Protein AF-A0A816SUX8-F1 (afdb_monomer)

Nearest PDB structures (foldseek):
  4zel-assembly1_A  TM=8.807E-01  e=2.401E-18  Homo sapiens
  4zel-assembly1_B  TM=8.578E-01  e=8.699E-18  Homo sapiens
  3mlk-assembly1_A  TM=7.689E-01  e=4.628E-09  Rattus norvegicus
  3mll-assembly1_A  TM=7.680E-01  e=6.123E-09  Rattus norvegicus
  8dsl-assembly2_B  TM=7.659E-01  e=1.199E-08  Rattus norvegicus

Sequence (310 aa):
MIKIHYDNPRLTSNLRDSSGIRFYLGNELRQYDLSYLVFGTLSSPESLAIPPNAEQFIVDSYCPPEATRNLPASGINIVSALPHTHLQGISVWTKLIRNNTAVQYLFNAEAFDFNHQFANRLPTPIKIYPGDAFATRCIYSTKNKNNITLGGKRTIDEMCSHTFSYYPIAESLTACLTAIDQTAWQTIMKTSLPIDNVKLEQWLHNLTWTSNSVAQWQEFYNEAQRFIMYDRGSYMEFNVLPTIPKYEDLQIEPCNRKEIQHSNDQLCHESNDSIDIDYDRNDSYRYDQDDTLWDRYKYIYIRGLMKVKG

Radius of gyration: 21.66 Å; Cα contacts (8 Å, |Δi|>4): 563; chains: 1; bounding box: 62×51×57 Å

Organism: NCBI:txid392030

InterPro domains:
  IPR000945 Dopamine beta-hydroxylase-like [PTHR10157] (1-250)
  IPR008977 PHM/PNGase F domain superfamily [SSF49742] (40-184)
  IPR014784 Copper type II, ascorbate-dependent monooxygenase-like, C-terminal [G3DSA:2.60.120.230] (41-194)
  IPR024548 Copper type II ascorbate-dependent monooxygenase, C-terminal [PF03712] (38-186)

pLDDT: mean 81.9, std 24.63, range [22.89, 98.56]

Structure (mmCIF, N/CA/C/O backbone):
data_AF-A0A816SUX8-F1
#
_entry.id   AF-A0A816SUX8-F1
#
loop_
_atom_site.group_PDB
_atom_site.id
_atom_site.type_symbol
_atom_site.label_atom_id
_atom_site.label_alt_id
_atom_site.label_comp_id
_atom_site.label_asym_id
_atom_site.label_entity_id
_atom_site.label_seq_id
_atom_site.pdbx_PDB_ins_code
_atom_site.Cartn_x
_atom_site.Cartn_y
_atom_site.Cartn_z
_atom_site.occupancy
_atom_site.B_iso_or_equiv
_atom_site.auth_seq_id
_atom_site.auth_comp_id
_atom_site.auth_asym_id
_atom_site.auth_atom_id
_atom_site.pdbx_PDB_model_num
ATOM 1 N N . MET A 1 1 ? -24.720 -3.672 -1.668 1.00 74.69 1 MET A N 1
ATOM 2 C CA . MET A 1 1 ? -24.147 -3.833 -3.026 1.00 74.69 1 MET A CA 1
ATOM 3 C C . MET A 1 1 ? -23.152 -4.980 -2.966 1.00 74.69 1 MET A C 1
ATOM 5 O O . MET A 1 1 ? -22.394 -5.012 -2.010 1.00 74.69 1 MET A O 1
ATOM 9 N N . ILE A 1 2 ? -23.173 -5.917 -3.915 1.00 82.00 2 ILE A N 1
ATOM 10 C CA . ILE A 1 2 ? -22.175 -6.998 -4.014 1.00 82.00 2 ILE A CA 1
ATOM 11 C C . ILE A 1 2 ? -21.331 -6.722 -5.259 1.00 82.00 2 ILE A C 1
ATOM 13 O O . ILE A 1 2 ? -21.887 -6.389 -6.306 1.00 82.00 2 ILE A O 1
ATOM 17 N N . LYS A 1 3 ? -20.007 -6.842 -5.138 1.00 80.69 3 LYS A N 1
ATOM 18 C CA . LYS A 1 3 ? -19.068 -6.781 -6.260 1.00 80.69 3 LYS A CA 1
ATOM 19 C C . LYS A 1 3 ? -18.454 -8.167 -6.430 1.00 80.69 3 LYS A C 1
ATOM 21 O O . LYS A 1 3 ? -17.838 -8.668 -5.498 1.00 80.69 3 LYS A O 1
ATOM 26 N N . ILE A 1 4 ? -18.640 -8.766 -7.602 1.00 85.06 4 ILE A N 1
ATOM 27 C CA . ILE A 1 4 ? -18.037 -10.050 -7.977 1.00 85.06 4 ILE A CA 1
ATOM 28 C C . ILE A 1 4 ? -17.022 -9.766 -9.083 1.00 85.06 4 ILE A C 1
ATOM 30 O O . ILE A 1 4 ? -17.329 -9.026 -10.020 1.00 85.06 4 ILE A O 1
ATOM 34 N N . HIS A 1 5 ? -15.813 -10.303 -8.942 1.00 82.75 5 HIS A N 1
ATOM 35 C CA . HIS A 1 5 ? -14.761 -10.207 -9.948 1.00 82.75 5 HIS A CA 1
ATOM 36 C C . HIS A 1 5 ? -14.719 -11.512 -10.742 1.00 82.75 5 HIS A C 1
ATOM 38 O O . HIS A 1 5 ? -14.564 -12.577 -10.149 1.00 82.75 5 HIS A O 1
ATOM 44 N N . TYR A 1 6 ? -14.886 -11.427 -12.061 1.00 86.38 6 TYR A N 1
ATOM 45 C CA . TYR A 1 6 ? -14.781 -12.577 -12.955 1.00 86.38 6 TYR A CA 1
ATOM 46 C C . TYR A 1 6 ? -13.522 -12.439 -13.797 1.00 86.38 6 TYR A C 1
ATOM 48 O O . TYR A 1 6 ? -13.383 -11.457 -14.525 1.00 86.38 6 TYR A O 1
ATOM 56 N N . ASP A 1 7 ? -12.665 -13.450 -13.741 1.00 82.50 7 ASP A N 1
ATOM 57 C CA . ASP A 1 7 ? -11.605 -13.651 -14.719 1.00 82.50 7 ASP A CA 1
ATOM 58 C C . ASP A 1 7 ? -12.090 -14.698 -15.736 1.00 82.50 7 ASP A C 1
ATOM 60 O O . ASP A 1 7 ? -12.389 -15.838 -15.375 1.00 82.50 7 ASP A O 1
ATOM 64 N N . ASN A 1 8 ? -12.263 -14.297 -16.999 1.00 86.69 8 ASN A N 1
ATOM 65 C CA . ASN A 1 8 ? -12.750 -15.164 -18.081 1.00 86.69 8 ASN A CA 1
ATOM 66 C C . ASN A 1 8 ? -11.732 -15.204 -19.232 1.00 86.69 8 ASN A C 1
ATOM 68 O O . ASN A 1 8 ? -12.025 -14.711 -20.326 1.00 86.69 8 ASN A O 1
ATOM 72 N N . PRO A 1 9 ? -10.546 -15.802 -19.021 1.00 82.12 9 PRO A N 1
ATOM 73 C CA . PRO A 1 9 ? -9.460 -15.766 -20.001 1.00 82.12 9 PRO A CA 1
ATOM 74 C C . PRO A 1 9 ? -9.805 -16.524 -21.290 1.00 82.12 9 PRO A C 1
ATOM 76 O O . PRO A 1 9 ? -9.299 -16.205 -22.359 1.00 82.12 9 PRO A O 1
ATOM 79 N N . ARG A 1 10 ? -10.707 -17.512 -21.213 1.00 87.94 10 ARG A N 1
ATOM 80 C CA . ARG A 1 10 ? -11.160 -18.314 -22.366 1.00 87.94 10 ARG A CA 1
ATOM 81 C C . ARG A 1 10 ? -12.292 -17.657 -23.159 1.00 87.94 10 ARG A C 1
ATOM 83 O O . ARG A 1 10 ? -12.773 -18.253 -24.117 1.00 87.94 10 ARG A O 1
ATOM 90 N N . LEU A 1 11 ? -12.751 -16.474 -22.738 1.00 86.25 11 LEU A N 1
ATOM 91 C CA . LEU A 1 11 ? -13.853 -15.732 -23.360 1.00 86.25 11 LEU A CA 1
ATOM 92 C C . LEU A 1 11 ? -15.107 -16.591 -23.586 1.00 86.25 11 LEU A C 1
ATOM 94 O O . LEU A 1 11 ? -15.842 -16.427 -24.562 1.00 86.25 11 LEU A O 1
ATOM 98 N N . THR A 1 12 ? -15.366 -17.520 -22.662 1.00 91.88 12 THR A N 1
ATOM 99 C CA . THR A 1 12 ? -16.455 -18.485 -22.806 1.00 91.88 12 THR A CA 1
ATOM 100 C C . THR A 1 12 ? -17.789 -17.748 -22.774 1.00 91.88 12 THR A C 1
ATOM 102 O O . THR A 1 12 ? -18.076 -16.989 -21.843 1.00 91.88 12 THR A O 1
ATOM 105 N N . SER A 1 13 ? -18.606 -17.967 -23.803 1.00 90.81 13 SER A N 1
ATOM 106 C CA . SER A 1 13 ? -19.938 -17.374 -23.913 1.00 90.81 13 SER A CA 1
ATOM 107 C C . SER A 1 13 ? -20.996 -18.223 -23.201 1.00 90.81 13 SER A C 1
ATOM 109 O O . SER A 1 13 ? -20.786 -19.401 -22.922 1.00 90.81 13 SER A O 1
ATOM 111 N N . ASN A 1 14 ? -22.152 -17.618 -22.908 1.00 90.69 14 ASN A N 1
ATOM 112 C CA . ASN A 1 14 ? -23.318 -18.283 -22.308 1.00 90.69 14 ASN A CA 1
ATOM 113 C C . ASN A 1 14 ? -23.083 -18.923 -20.923 1.00 90.69 14 ASN A C 1
ATOM 115 O O . ASN A 1 14 ? -23.864 -19.774 -20.498 1.00 90.69 14 ASN A O 1
ATOM 119 N N . LEU A 1 15 ? -22.052 -18.491 -20.189 1.00 88.81 15 LEU A N 1
ATOM 120 C CA . LEU A 1 15 ? -21.880 -18.860 -18.786 1.00 88.81 15 LEU A CA 1
ATOM 121 C C . LEU A 1 15 ? -22.952 -18.183 -17.926 1.00 88.81 15 LEU A C 1
ATOM 123 O O . LEU A 1 15 ? -23.153 -16.969 -17.996 1.00 88.81 15 LEU A O 1
ATOM 127 N N . ARG A 1 16 ? -23.627 -18.976 -17.093 1.00 91.12 16 ARG A N 1
ATOM 128 C CA . ARG A 1 16 ? -24.565 -18.488 -16.084 1.00 91.12 16 ARG A CA 1
ATOM 129 C C . ARG A 1 16 ? -23.980 -18.756 -14.707 1.00 91.12 16 ARG A C 1
ATOM 131 O O . ARG A 1 16 ? -23.812 -19.909 -14.330 1.00 91.12 16 ARG A O 1
ATOM 138 N N . ASP A 1 17 ? -23.713 -17.687 -13.972 1.00 90.62 17 ASP A N 1
ATOM 139 C CA . ASP A 1 17 ? -23.271 -17.750 -12.584 1.00 90.62 17 ASP A CA 1
ATOM 140 C C . ASP A 1 17 ? -24.434 -17.428 -11.627 1.00 90.62 17 ASP A C 1
ATOM 142 O O . ASP A 1 17 ? -25.387 -16.723 -11.974 1.00 90.62 17 ASP A O 1
ATOM 146 N N . SER A 1 18 ? -24.403 -18.001 -10.427 1.00 92.62 18 SER A N 1
ATOM 147 C CA . SER A 1 18 ? -25.333 -17.689 -9.332 1.00 92.62 18 SER A CA 1
ATOM 148 C C . SER A 1 18 ? -24.591 -17.615 -7.996 1.00 92.62 18 SER A C 1
ATOM 150 O O . SER A 1 18 ? -25.100 -18.046 -6.961 1.00 92.62 18 SER A O 1
ATOM 152 N N . SER A 1 19 ? -23.372 -17.077 -8.035 1.00 93.00 19 SER A N 1
ATOM 153 C CA . SER A 1 19 ? -22.525 -16.843 -6.875 1.00 93.00 19 SER A CA 1
ATOM 154 C C . SER A 1 19 ? -23.021 -15.652 -6.058 1.00 93.00 19 SER A C 1
ATOM 156 O O . SER A 1 19 ? -23.694 -14.739 -6.546 1.00 93.00 19 SER A O 1
ATOM 158 N N . GLY A 1 20 ? -22.688 -15.650 -4.772 1.00 91.56 20 GLY A N 1
ATOM 159 C CA . GLY A 1 20 ? -23.107 -14.597 -3.863 1.00 91.56 20 GLY A CA 1
ATOM 160 C C . GLY A 1 20 ? -22.544 -14.774 -2.464 1.00 91.56 20 GLY A C 1
ATOM 161 O O . GLY A 1 20 ? -21.682 -15.612 -2.215 1.00 91.56 20 GLY A O 1
ATOM 162 N N . ILE A 1 21 ? -23.057 -13.963 -1.545 1.00 90.94 21 ILE A N 1
ATOM 163 C CA . ILE A 1 21 ? -22.640 -13.934 -0.144 1.00 90.94 21 ILE A CA 1
ATOM 164 C C . ILE A 1 21 ? -23.867 -14.224 0.718 1.00 90.94 21 ILE A C 1
ATOM 166 O O . ILE A 1 21 ? -24.946 -13.679 0.476 1.00 90.94 21 ILE A O 1
ATOM 170 N N . ARG A 1 22 ? -23.706 -15.070 1.738 1.00 92.56 22 ARG A N 1
ATOM 171 C CA . ARG A 1 22 ? -24.722 -15.297 2.770 1.00 92.56 22 ARG A CA 1
ATOM 172 C C . ARG A 1 22 ? -24.385 -14.469 4.004 1.00 92.56 22 ARG A C 1
ATOM 174 O O . ARG A 1 22 ? -23.314 -14.630 4.577 1.00 92.56 22 ARG A O 1
ATOM 181 N N . PHE A 1 23 ? -25.322 -13.631 4.430 1.00 90.50 23 PHE A N 1
ATOM 182 C CA . PHE A 1 23 ? -25.218 -12.878 5.677 1.00 90.50 23 PHE A CA 1
ATOM 183 C C . PHE A 1 23 ? -25.956 -13.612 6.796 1.00 90.50 23 PHE A C 1
ATOM 185 O O . PHE A 1 23 ? -27.080 -14.071 6.599 1.00 90.50 23 PHE A O 1
ATOM 192 N N . TYR A 1 24 ? -25.333 -13.689 7.970 1.00 92.12 24 TYR A N 1
ATOM 193 C CA . TYR A 1 24 ? -25.972 -14.126 9.208 1.00 92.12 24 TYR A CA 1
ATOM 194 C C . TYR A 1 24 ? -26.141 -12.894 10.097 1.00 92.12 24 TYR A C 1
ATOM 196 O O . TYR A 1 24 ? -25.150 -12.277 10.486 1.00 92.12 24 TYR A O 1
ATOM 204 N N . LEU A 1 25 ? -27.388 -12.504 10.361 1.00 92.50 25 LEU A N 1
ATOM 205 C CA . LEU A 1 25 ? -27.725 -11.282 11.092 1.00 92.50 25 LEU A CA 1
ATOM 206 C C . LEU A 1 25 ? -28.210 -11.629 12.502 1.00 92.50 25 LEU A C 1
ATOM 208 O O . LEU A 1 25 ? -28.939 -12.602 12.685 1.00 92.50 25 LEU A O 1
ATOM 212 N N . GLY A 1 26 ? -27.783 -10.840 13.488 1.00 91.00 26 GLY A N 1
ATOM 213 C CA . GLY A 1 26 ? -28.316 -10.899 14.848 1.00 91.00 26 GLY A CA 1
ATOM 214 C C . GLY A 1 26 ? -29.536 -9.993 15.007 1.00 91.00 26 GLY A C 1
ATOM 215 O O . GLY A 1 26 ? -29.707 -9.046 14.242 1.00 91.00 26 GLY A O 1
ATOM 216 N N . ASN A 1 27 ? -30.352 -10.267 16.025 1.00 94.81 27 ASN A N 1
ATOM 217 C CA . ASN A 1 27 ? -31.522 -9.444 16.362 1.00 94.81 27 ASN A CA 1
ATOM 218 C C . ASN A 1 27 ? -31.183 -8.270 17.298 1.00 94.81 27 ASN A C 1
ATOM 220 O O . ASN A 1 27 ? -32.025 -7.409 17.526 1.00 94.81 27 ASN A O 1
ATOM 224 N N . GLU A 1 28 ? -29.963 -8.238 17.837 1.00 95.31 28 GLU A N 1
ATOM 225 C CA . GLU A 1 28 ? -29.486 -7.217 18.770 1.00 95.31 28 GLU A CA 1
ATOM 226 C C . GLU A 1 28 ? -28.192 -6.587 18.250 1.00 95.31 28 GLU A C 1
ATOM 228 O O . GLU A 1 28 ? -27.363 -7.254 17.618 1.00 95.31 28 GLU A O 1
ATOM 233 N N . LEU A 1 29 ? -28.020 -5.292 18.524 1.00 93.94 29 LEU A N 1
ATOM 234 C CA . LEU A 1 29 ? -26.804 -4.567 18.175 1.00 93.94 29 LEU A CA 1
ATOM 235 C C . LEU A 1 29 ? -25.645 -5.021 19.065 1.00 93.94 29 LEU A C 1
ATOM 237 O O . LEU A 1 29 ? -25.789 -5.179 20.277 1.00 93.94 29 LEU A O 1
ATOM 241 N N . ARG A 1 30 ? -24.471 -5.205 18.456 1.00 92.88 30 ARG A N 1
ATOM 242 C CA . ARG A 1 30 ? -23.229 -5.407 19.209 1.00 92.88 30 ARG A CA 1
ATOM 243 C C . ARG A 1 30 ? -22.762 -4.076 19.787 1.00 92.88 30 ARG A C 1
ATOM 245 O O . ARG A 1 30 ? -23.115 -3.015 19.291 1.00 92.88 30 ARG A O 1
ATOM 252 N N . GLN A 1 31 ? -21.916 -4.150 20.811 1.00 94.62 31 GLN A N 1
ATOM 253 C CA . GLN A 1 31 ? -21.374 -2.968 21.483 1.00 94.62 31 GLN A CA 1
ATOM 254 C C . GLN A 1 31 ? -20.619 -2.018 20.537 1.00 94.62 31 GLN A C 1
ATOM 256 O O . GLN A 1 31 ? -20.653 -0.809 20.748 1.00 94.62 31 GLN A O 1
ATOM 261 N N . TYR A 1 32 ? -19.925 -2.557 19.529 1.00 94.00 32 TYR A N 1
ATOM 262 C CA . TYR A 1 32 ? -19.137 -1.770 18.586 1.00 94.00 32 TYR A CA 1
ATOM 263 C C . TYR A 1 32 ? -19.398 -2.181 17.143 1.00 94.00 32 TYR A C 1
ATOM 265 O O . TYR A 1 32 ? -19.459 -3.376 16.830 1.00 94.00 32 TYR A O 1
ATOM 273 N N . ASP A 1 33 ? -19.446 -1.175 16.275 1.00 91.50 33 ASP A N 1
ATOM 274 C CA . ASP A 1 33 ? -19.386 -1.346 14.831 1.00 91.50 33 ASP A CA 1
ATOM 275 C C . ASP A 1 33 ? -17.942 -1.576 14.373 1.00 91.50 33 ASP A C 1
ATOM 277 O O . ASP A 1 33 ? -16.990 -1.018 14.932 1.00 91.50 33 ASP A O 1
ATOM 281 N N . LEU A 1 34 ? -17.799 -2.406 13.339 1.00 91.75 34 LEU A N 1
ATOM 282 C CA . LEU A 1 34 ? -16.538 -2.634 12.642 1.00 91.75 34 LEU A CA 1
ATOM 283 C C . LEU A 1 34 ? -16.455 -1.740 11.407 1.00 91.75 34 LEU A C 1
ATOM 285 O O . LEU A 1 34 ? -17.437 -1.572 10.685 1.00 91.75 34 LEU A O 1
ATOM 289 N N . SER A 1 35 ? -15.255 -1.256 11.122 1.00 91.44 35 SER A N 1
ATOM 290 C CA . SER A 1 35 ? -14.912 -0.611 9.857 1.00 91.44 35 SER A CA 1
ATOM 291 C C . SER A 1 35 ? -13.628 -1.210 9.288 1.00 91.44 35 SER A C 1
ATOM 293 O O . SER A 1 35 ? -13.018 -2.091 9.902 1.00 91.44 35 SER A O 1
ATOM 295 N N . TYR A 1 36 ? -13.241 -0.749 8.102 1.00 92.38 36 TYR A N 1
ATOM 296 C CA . TYR A 1 36 ? -12.016 -1.152 7.428 1.00 92.38 36 TYR A CA 1
ATOM 297 C C . TYR A 1 36 ? -11.078 0.035 7.240 1.00 92.38 36 TYR A C 1
ATOM 299 O O . TYR A 1 36 ? -11.518 1.157 6.994 1.00 92.38 36 TYR A O 1
ATOM 307 N N . LEU A 1 37 ? -9.784 -0.244 7.348 1.00 93.81 37 LEU A N 1
ATOM 308 C CA . LEU A 1 37 ? -8.692 0.681 7.096 1.00 93.81 37 LEU A CA 1
ATOM 309 C C . LEU A 1 37 ? -7.744 0.062 6.078 1.00 93.81 37 LEU A C 1
ATOM 311 O O . LEU A 1 37 ? -7.247 -1.040 6.299 1.00 93.81 37 LEU A O 1
ATOM 315 N N . VAL A 1 38 ? -7.492 0.755 4.974 1.00 96.56 38 VAL A N 1
ATOM 316 C CA . VAL A 1 38 ? -6.568 0.289 3.933 1.00 96.56 38 VAL A CA 1
ATOM 317 C C . VAL A 1 38 ? -5.278 1.101 3.962 1.00 96.56 38 VAL A C 1
ATOM 319 O O . VAL A 1 38 ? -5.315 2.326 3.849 1.00 96.56 38 VAL A O 1
ATOM 322 N N . PHE A 1 39 ? -4.144 0.407 4.056 1.00 97.94 39 PHE A N 1
ATOM 323 C CA . PHE A 1 39 ? -2.813 0.968 3.824 1.00 97.94 39 PHE A CA 1
ATOM 324 C C . PHE A 1 39 ? -2.204 0.412 2.538 1.00 97.94 39 PHE A C 1
ATOM 326 O O . PHE A 1 39 ? -2.517 -0.711 2.146 1.00 97.94 39 PHE A O 1
ATOM 333 N N . GLY A 1 40 ? -1.304 1.164 1.907 1.00 97.31 40 GLY A N 1
ATOM 334 C CA . GLY A 1 40 ? -0.560 0.707 0.735 1.00 97.31 40 GLY A CA 1
ATOM 335 C C . GLY A 1 40 ? -0.484 1.776 -0.342 1.00 97.31 40 GLY A C 1
ATOM 336 O O . GLY A 1 40 ? -0.438 2.968 -0.048 1.00 97.31 40 GLY A O 1
ATOM 337 N N . THR A 1 41 ? -0.477 1.363 -1.601 1.00 97.06 41 THR A N 1
ATOM 338 C CA . THR A 1 41 ? -0.415 2.293 -2.726 1.00 97.06 41 THR A CA 1
ATOM 339 C C . THR A 1 41 ? -1.768 2.452 -3.403 1.00 97.06 41 THR A C 1
ATOM 341 O O . THR A 1 41 ? -2.659 1.610 -3.283 1.00 97.06 41 THR A O 1
ATOM 344 N N . LEU A 1 42 ? -1.916 3.523 -4.177 1.00 94.75 42 LEU A N 1
ATOM 345 C CA . LEU A 1 42 ? -2.943 3.560 -5.213 1.00 94.75 42 LEU A CA 1
ATOM 346 C C . LEU A 1 42 ? -2.674 2.453 -6.262 1.00 94.75 42 LEU A C 1
ATOM 348 O O . LEU A 1 42 ? -1.551 1.963 -6.414 1.00 94.75 42 LEU A O 1
ATOM 352 N N . SER A 1 43 ? -3.724 2.022 -6.965 1.00 92.69 43 SER A N 1
ATOM 353 C CA . SER A 1 43 ? -3.668 0.957 -7.984 1.00 92.69 43 SER A CA 1
ATOM 354 C C . SER A 1 43 ? -3.641 1.559 -9.394 1.00 92.69 43 SER A C 1
ATOM 356 O O . SER A 1 43 ? -4.603 1.425 -10.155 1.00 92.69 43 SER A O 1
ATOM 358 N N . SER A 1 44 ? -2.569 2.287 -9.703 1.00 93.81 44 SER A N 1
ATOM 359 C CA . SER A 1 44 ? -2.357 2.999 -10.972 1.00 93.81 44 SER A CA 1
ATOM 360 C C . SER A 1 44 ? -0.881 2.955 -11.400 1.00 93.81 44 SER A C 1
ATOM 362 O O . SER A 1 44 ? -0.013 2.736 -10.544 1.00 93.81 44 SER A O 1
ATOM 364 N N . PRO A 1 45 ? -0.566 3.203 -12.690 1.00 93.69 45 PRO A N 1
ATOM 365 C CA . PRO A 1 45 ? 0.816 3.276 -13.172 1.00 93.69 45 PRO A CA 1
ATOM 366 C C . PRO A 1 45 ? 1.692 4.274 -12.403 1.00 93.69 45 PRO A C 1
ATOM 368 O O . PRO A 1 45 ? 2.864 4.001 -12.167 1.00 93.69 45 PRO A O 1
ATOM 371 N N . GLU A 1 46 ? 1.128 5.397 -11.942 1.00 91.56 46 GLU A N 1
ATOM 372 C CA . GLU A 1 46 ? 1.861 6.401 -11.147 1.00 91.56 46 GLU A CA 1
ATOM 373 C C . GLU A 1 46 ? 2.301 5.905 -9.758 1.00 91.56 46 GLU A C 1
ATOM 375 O O . GLU A 1 46 ? 3.125 6.532 -9.093 1.00 91.56 46 GLU A O 1
ATOM 380 N N . SER A 1 47 ? 1.746 4.779 -9.314 1.00 91.06 47 SER A N 1
ATOM 381 C CA . SER A 1 47 ? 1.950 4.226 -7.976 1.00 91.06 47 SER A CA 1
ATOM 382 C C . SER A 1 47 ? 2.817 2.976 -7.999 1.00 91.06 47 SER A C 1
ATOM 384 O O . SER A 1 47 ? 3.636 2.765 -7.105 1.00 91.06 47 SER A O 1
ATOM 386 N N . LEU A 1 48 ? 2.653 2.147 -9.031 1.00 96.12 48 LEU A N 1
ATOM 387 C CA . LEU A 1 48 ? 3.344 0.873 -9.182 1.00 96.12 48 LEU A CA 1
ATOM 388 C C . LEU A 1 48 ? 3.835 0.716 -10.624 1.00 96.12 48 LEU A C 1
ATOM 390 O O . LEU A 1 48 ? 3.050 0.702 -11.567 1.00 96.12 48 LEU A O 1
ATOM 394 N N . ALA A 1 49 ? 5.144 0.556 -10.767 1.00 97.50 49 ALA A N 1
ATOM 395 C CA . ALA A 1 49 ? 5.851 0.303 -12.009 1.00 97.50 49 ALA A CA 1
ATOM 396 C C . ALA A 1 49 ? 7.009 -0.645 -11.680 1.00 97.50 49 ALA A C 1
ATOM 398 O O . ALA A 1 49 ? 8.118 -0.222 -11.352 1.00 97.50 49 ALA A O 1
ATOM 399 N N . ILE A 1 50 ? 6.711 -1.940 -11.681 1.00 98.25 50 ILE A N 1
ATOM 400 C CA . ILE A 1 50 ? 7.616 -3.003 -11.251 1.00 98.25 50 ILE A CA 1
ATOM 401 C C . ILE A 1 50 ? 8.390 -3.488 -12.483 1.00 98.25 50 ILE A C 1
ATOM 403 O O . ILE A 1 50 ? 7.771 -3.979 -13.436 1.00 98.25 50 ILE A O 1
ATOM 407 N N . PRO A 1 51 ? 9.725 -3.360 -12.506 1.00 98.00 51 PRO A N 1
ATOM 408 C CA . PRO A 1 51 ? 10.509 -3.717 -13.676 1.00 98.00 51 PRO A CA 1
ATOM 409 C C . PRO A 1 51 ? 10.516 -5.237 -13.903 1.00 98.00 51 PRO A C 1
ATOM 411 O O . PRO A 1 51 ? 10.329 -6.003 -12.955 1.00 98.00 51 PRO A O 1
ATOM 414 N N . PRO A 1 52 ? 10.736 -5.705 -15.142 1.00 97.88 52 PRO A N 1
ATOM 415 C CA . PRO A 1 52 ? 10.915 -7.126 -15.420 1.00 97.88 52 PRO A CA 1
ATOM 416 C C . PRO A 1 52 ? 12.224 -7.661 -14.828 1.00 97.88 52 PRO A C 1
ATOM 418 O O . PRO A 1 52 ? 13.163 -6.906 -14.574 1.00 97.88 52 PRO A O 1
ATOM 421 N N . ASN A 1 53 ? 12.308 -8.985 -14.681 1.00 96.06 53 ASN A N 1
ATOM 422 C CA . ASN A 1 53 ? 13.500 -9.709 -14.227 1.00 96.06 53 ASN A CA 1
ATOM 423 C C . ASN A 1 53 ? 14.024 -9.297 -12.837 1.00 96.06 53 ASN A C 1
ATOM 425 O O . ASN A 1 53 ? 15.194 -9.530 -12.530 1.00 96.06 53 ASN A O 1
ATOM 429 N N . ALA A 1 54 ? 13.182 -8.707 -11.985 1.00 96.62 54 ALA A N 1
ATOM 430 C CA . ALA A 1 54 ? 13.568 -8.390 -10.619 1.00 96.62 54 ALA A CA 1
ATOM 431 C C . ALA A 1 54 ? 13.379 -9.628 -9.738 1.00 96.62 54 ALA A C 1
ATOM 433 O O . ALA A 1 54 ? 12.308 -10.239 -9.714 1.00 96.62 54 ALA A O 1
ATOM 434 N N . GLU A 1 55 ? 14.431 -10.005 -9.011 1.00 94.94 55 GLU A N 1
ATOM 435 C CA . GLU A 1 55 ? 14.337 -11.047 -7.988 1.00 94.94 55 GLU A CA 1
ATOM 436 C C . GLU A 1 55 ? 13.449 -10.603 -6.833 1.00 94.94 55 GLU A C 1
ATOM 438 O O . GLU A 1 55 ? 12.556 -11.339 -6.417 1.00 94.94 55 GLU A O 1
ATOM 443 N N . GLN A 1 56 ? 13.694 -9.385 -6.364 1.00 96.88 56 GLN A N 1
ATOM 444 C CA . GLN A 1 56 ? 12.879 -8.687 -5.393 1.00 96.88 56 GLN A CA 1
ATOM 445 C C . GLN A 1 56 ? 12.810 -7.224 -5.809 1.00 96.88 56 GLN A C 1
ATOM 447 O O . GLN A 1 56 ? 13.838 -6.587 -6.036 1.00 96.88 56 GLN A O 1
ATOM 452 N N . PHE A 1 57 ? 11.596 -6.700 -5.906 1.00 98.38 57 PHE A N 1
ATOM 453 C CA . PHE A 1 57 ? 11.339 -5.278 -6.056 1.00 98.38 57 PHE A CA 1
ATOM 454 C C . PHE A 1 57 ? 10.478 -4.810 -4.891 1.00 98.38 57 PHE A C 1
ATOM 456 O O . PHE A 1 57 ? 9.416 -5.379 -4.629 1.00 98.38 57 PHE A O 1
ATOM 463 N N . ILE A 1 58 ? 10.963 -3.806 -4.171 1.00 98.25 58 ILE A N 1
ATOM 464 C CA . ILE A 1 58 ? 10.377 -3.338 -2.919 1.00 98.25 58 ILE A CA 1
ATOM 465 C C . ILE A 1 58 ? 9.603 -2.056 -3.186 1.00 98.25 58 ILE A C 1
ATOM 467 O O . ILE A 1 58 ? 10.163 -1.065 -3.657 1.00 98.25 58 ILE A O 1
ATOM 471 N N . VAL A 1 59 ? 8.327 -2.066 -2.813 1.00 97.88 59 VAL A N 1
ATOM 472 C CA . VAL A 1 59 ? 7.483 -0.875 -2.804 1.00 97.88 59 VAL A CA 1
ATOM 473 C C . VAL A 1 59 ? 7.069 -0.572 -1.376 1.00 97.88 59 VAL A C 1
ATOM 475 O O . VAL A 1 59 ? 6.320 -1.330 -0.759 1.00 97.88 59 VAL A O 1
ATOM 478 N N . ASP A 1 60 ? 7.536 0.573 -0.887 1.00 97.19 60 ASP A N 1
ATOM 479 C CA . ASP A 1 60 ? 7.167 1.110 0.414 1.00 97.19 60 ASP A CA 1
ATOM 480 C C . ASP A 1 60 ? 6.137 2.237 0.289 1.00 97.19 60 ASP A C 1
ATOM 482 O O . ASP A 1 60 ? 6.244 3.139 -0.552 1.00 97.19 60 ASP A O 1
ATOM 486 N N . SER A 1 61 ? 5.168 2.182 1.196 1.00 96.44 61 SER A N 1
ATOM 487 C CA . SER A 1 61 ? 4.154 3.189 1.474 1.00 96.44 61 SER A CA 1
ATOM 488 C C . SER A 1 61 ? 4.274 3.624 2.929 1.00 96.44 61 SER A C 1
ATOM 490 O O . SER A 1 61 ? 4.534 2.811 3.820 1.00 96.44 61 SER A O 1
ATOM 492 N N . TYR A 1 62 ? 4.009 4.898 3.195 1.00 96.94 62 TYR A N 1
ATOM 493 C CA . TYR A 1 62 ? 4.036 5.455 4.539 1.00 96.94 62 TYR A CA 1
ATOM 494 C C . TYR A 1 62 ? 2.770 6.253 4.813 1.00 96.94 62 TYR A C 1
ATOM 496 O O . TYR A 1 62 ? 2.343 7.050 3.985 1.00 96.94 62 TYR A O 1
ATOM 504 N N . CYS A 1 63 ? 2.188 6.049 5.988 1.00 96.50 63 CYS A N 1
ATOM 505 C CA . CYS A 1 63 ? 1.073 6.827 6.490 1.00 96.50 63 CYS A CA 1
ATOM 506 C C . CYS A 1 63 ? 1.541 7.677 7.678 1.00 96.50 63 CYS A C 1
ATOM 508 O O . CYS A 1 63 ? 1.992 7.105 8.676 1.00 96.50 63 CYS A O 1
ATOM 510 N N . PRO A 1 64 ? 1.456 9.014 7.595 1.00 95.81 64 PRO A N 1
ATOM 511 C CA . PRO A 1 64 ? 2.028 9.898 8.599 1.00 95.81 64 PRO A CA 1
ATOM 512 C C . PRO A 1 64 ? 1.170 9.979 9.873 1.00 95.81 64 PRO A C 1
ATOM 514 O O . PRO A 1 64 ? -0.031 9.694 9.830 1.00 95.81 64 PRO A O 1
ATOM 517 N N . PRO A 1 65 ? 1.744 10.417 11.010 1.00 95.62 65 PRO A N 1
ATOM 518 C CA . PRO A 1 65 ? 1.014 10.534 12.277 1.00 95.62 65 PRO A CA 1
ATOM 519 C C . PRO A 1 65 ? -0.161 11.530 12.218 1.00 95.62 65 PRO A C 1
ATOM 521 O O . PRO A 1 65 ? -1.115 11.449 12.992 1.00 95.62 65 PRO A O 1
ATOM 524 N N . GLU A 1 66 ? -0.147 12.460 11.263 1.00 93.81 66 GLU A N 1
ATOM 525 C CA . GLU A 1 66 ? -1.255 13.365 10.944 1.00 93.81 66 GLU A CA 1
ATOM 526 C C . GLU A 1 66 ? -2.543 12.636 10.539 1.00 93.81 66 GLU A C 1
ATOM 528 O O . GLU A 1 66 ? -3.631 13.189 10.753 1.00 93.81 66 GLU A O 1
ATOM 533 N N . ALA A 1 67 ? -2.424 11.437 9.958 1.00 93.19 67 ALA A N 1
ATOM 534 C CA . ALA A 1 67 ? -3.548 10.638 9.480 1.00 93.19 67 ALA A CA 1
ATOM 535 C C . ALA A 1 67 ? -4.340 10.009 10.633 1.00 93.19 67 ALA A C 1
ATOM 537 O O . ALA A 1 67 ? -5.554 9.869 10.550 1.00 93.19 67 ALA A O 1
ATOM 538 N N . THR A 1 68 ? -3.683 9.691 11.751 1.00 94.88 68 THR A N 1
ATOM 539 C CA . THR A 1 68 ? -4.343 9.128 12.942 1.00 94.88 68 THR A CA 1
ATOM 540 C C . THR A 1 68 ? -4.771 10.183 13.954 1.00 94.88 68 THR A C 1
ATOM 542 O O . THR A 1 68 ? -5.464 9.863 14.916 1.00 94.88 68 THR A O 1
ATOM 545 N N . ARG A 1 69 ? -4.394 11.453 13.762 1.00 92.44 69 ARG A N 1
ATOM 546 C CA . ARG A 1 69 ? -4.613 12.536 14.739 1.00 92.44 69 ARG A CA 1
ATOM 547 C C . ARG A 1 69 ? -6.076 12.702 15.173 1.00 92.44 69 ARG A C 1
ATOM 549 O O . ARG A 1 69 ? -6.328 13.105 16.302 1.00 92.44 69 ARG A O 1
ATOM 556 N N . ASN A 1 70 ? -7.016 12.381 14.286 1.00 90.94 70 ASN A N 1
ATOM 557 C CA . ASN A 1 70 ? -8.455 12.518 14.517 1.00 90.94 70 ASN A CA 1
ATOM 558 C C . ASN A 1 70 ? -9.119 11.221 15.016 1.00 90.94 70 ASN A C 1
ATOM 560 O O . ASN A 1 70 ? -10.349 11.142 15.066 1.00 90.94 70 ASN A O 1
ATOM 564 N N . LEU A 1 71 ? -8.346 10.184 15.346 1.00 93.75 71 LEU A N 1
ATOM 565 C CA . LEU A 1 71 ? -8.883 9.009 16.028 1.00 93.75 71 LEU A CA 1
ATOM 566 C C . LEU A 1 71 ? -9.352 9.382 17.449 1.00 93.75 71 LEU A C 1
ATOM 568 O O . LEU A 1 71 ? -8.879 10.366 18.025 1.00 93.75 71 LEU A O 1
ATOM 572 N N . PRO A 1 72 ? -10.261 8.599 18.059 1.00 93.62 72 PRO A N 1
ATOM 573 C CA . PRO A 1 72 ? -10.626 8.784 19.458 1.00 93.62 72 PRO A CA 1
ATOM 574 C C . PRO A 1 72 ? -9.392 8.747 20.365 1.00 93.62 72 PRO A C 1
ATOM 576 O O . PRO A 1 72 ? -8.486 7.943 20.149 1.00 93.62 72 PRO A O 1
ATOM 579 N N . ALA A 1 73 ? -9.381 9.543 21.438 1.00 95.38 73 ALA A N 1
ATOM 580 C CA . ALA A 1 73 ? -8.290 9.524 22.421 1.00 95.38 73 ALA A CA 1
ATOM 581 C C . ALA A 1 73 ? -8.090 8.133 23.055 1.00 95.38 73 ALA A C 1
ATOM 583 O O . ALA A 1 73 ? -6.978 7.747 23.401 1.00 95.38 73 ALA A O 1
ATOM 584 N N . SER A 1 74 ? -9.170 7.353 23.162 1.00 95.56 74 SER A N 1
ATOM 585 C CA . SER A 1 74 ? -9.143 5.962 23.616 1.00 95.56 74 SER A CA 1
ATOM 586 C C . SER A 1 74 ? -8.604 4.977 22.574 1.00 95.56 74 SER A C 1
ATOM 588 O O . SER A 1 74 ? -8.450 3.802 22.905 1.00 95.56 74 SER A O 1
ATOM 590 N N . GLY A 1 75 ? -8.317 5.421 21.349 1.00 96.12 75 GLY A N 1
ATOM 591 C CA . GLY A 1 75 ? -7.804 4.624 20.241 1.00 96.12 75 GLY A CA 1
ATOM 592 C C . GLY A 1 75 ? -8.812 3.654 19.618 1.00 96.12 75 GLY A C 1
ATOM 593 O O . GLY A 1 75 ? -9.924 3.458 20.113 1.00 96.12 75 GLY A O 1
ATOM 594 N N . ILE A 1 76 ? -8.376 2.993 18.549 1.00 96.81 76 ILE A N 1
ATOM 595 C CA . ILE A 1 76 ? -9.091 1.897 17.877 1.00 96.81 76 ILE A CA 1
ATOM 596 C C . ILE A 1 76 ? -8.329 0.580 18.047 1.00 96.81 76 ILE A C 1
ATOM 598 O O . ILE A 1 76 ? -7.163 0.565 18.442 1.00 96.81 76 ILE A O 1
ATOM 602 N N . ASN A 1 77 ? -8.994 -0.534 17.765 1.00 97.50 77 ASN A N 1
ATOM 603 C CA . ASN A 1 77 ? -8.456 -1.880 17.895 1.00 97.50 77 ASN A CA 1
ATOM 604 C C . ASN A 1 77 ? -8.561 -2.589 16.545 1.00 97.50 77 ASN A C 1
ATOM 606 O O . ASN A 1 77 ? -9.669 -2.865 16.086 1.00 97.50 77 ASN A O 1
ATOM 610 N N . ILE A 1 78 ? -7.422 -2.892 15.931 1.00 97.38 78 ILE A N 1
ATOM 611 C CA . ILE A 1 78 ? -7.332 -3.745 14.746 1.00 97.38 78 ILE A CA 1
ATOM 612 C C . ILE A 1 78 ? -7.562 -5.197 15.164 1.00 97.38 78 ILE A C 1
ATOM 614 O O . ILE A 1 78 ? -6.964 -5.649 16.138 1.00 97.38 78 ILE A O 1
ATOM 618 N N . VAL A 1 79 ? -8.393 -5.938 14.431 1.00 96.75 79 VAL A N 1
ATOM 619 C CA . VAL A 1 79 ? -8.725 -7.341 14.750 1.00 96.75 79 VAL A CA 1
ATOM 620 C C . VAL A 1 79 ? -8.550 -8.326 13.611 1.00 96.75 79 VAL A C 1
ATOM 622 O O . VAL A 1 79 ? -8.534 -9.534 13.851 1.00 96.75 79 VAL A O 1
ATOM 625 N N . SER A 1 80 ? -8.421 -7.853 12.377 1.00 96.69 80 SER A N 1
ATOM 626 C CA . SER A 1 80 ? -8.059 -8.716 11.260 1.00 96.69 80 SER A CA 1
ATOM 627 C C . SER A 1 80 ? -7.229 -7.972 10.234 1.00 96.69 80 SER A C 1
ATOM 629 O O . SER A 1 80 ? -7.301 -6.747 10.160 1.00 96.69 80 SER A O 1
ATOM 631 N N . ALA A 1 81 ? -6.524 -8.730 9.404 1.00 96.50 81 ALA A N 1
ATOM 632 C CA . ALA A 1 81 ? -5.701 -8.238 8.314 1.00 96.50 81 ALA A CA 1
ATOM 633 C C . ALA A 1 81 ? -5.945 -9.049 7.035 1.00 96.50 81 ALA A C 1
ATOM 635 O O . ALA A 1 81 ? -6.066 -10.272 7.067 1.00 96.50 81 ALA A O 1
ATOM 636 N N . LEU A 1 82 ? -6.026 -8.369 5.903 1.00 96.94 82 LEU A N 1
ATOM 637 C CA . LEU A 1 82 ? -6.169 -8.935 4.570 1.00 96.94 82 LEU A CA 1
ATOM 638 C C . LEU A 1 82 ? -5.120 -8.262 3.674 1.00 96.94 82 LEU A C 1
ATOM 640 O O . LEU A 1 82 ? -5.377 -7.165 3.162 1.00 96.94 82 LEU A O 1
ATOM 644 N N . PRO A 1 83 ? -3.924 -8.856 3.533 1.00 96.69 83 PRO A N 1
ATOM 645 C CA . PRO A 1 83 ? -2.969 -8.431 2.519 1.00 96.69 83 PRO A CA 1
ATOM 646 C C . PRO A 1 83 ? -3.515 -8.759 1.125 1.00 96.69 83 PRO A C 1
ATOM 648 O O . PRO A 1 83 ? -4.183 -9.777 0.938 1.00 96.69 83 PRO A O 1
ATOM 651 N N . HIS A 1 84 ? -3.234 -7.900 0.152 1.00 96.62 84 HIS A N 1
ATOM 652 C CA . HIS A 1 84 ? -3.672 -8.068 -1.227 1.00 96.62 84 HIS A CA 1
ATOM 653 C C . HIS A 1 84 ? -2.637 -7.498 -2.201 1.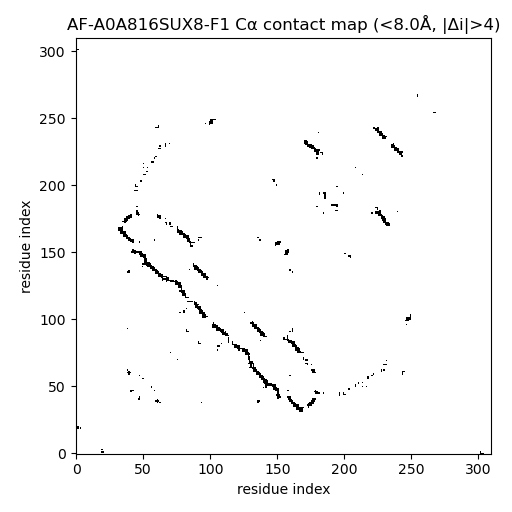00 96.62 84 HIS A C 1
ATOM 655 O O . HIS A 1 84 ? -2.292 -6.312 -2.149 1.00 96.62 84 HIS A O 1
ATOM 661 N N . THR A 1 85 ? -2.200 -8.367 -3.108 1.00 97.44 85 THR A N 1
ATOM 662 C CA . THR A 1 85 ? -1.444 -8.066 -4.330 1.00 97.44 85 THR A CA 1
ATOM 663 C C . THR A 1 85 ? -2.026 -8.904 -5.474 1.00 97.44 85 THR A C 1
ATOM 665 O O . THR A 1 85 ? -2.986 -9.655 -5.251 1.00 97.44 85 THR A O 1
ATOM 668 N N . HIS A 1 86 ? -1.496 -8.775 -6.690 1.00 95.94 86 HIS A N 1
ATOM 669 C CA . HIS A 1 86 ? -1.768 -9.712 -7.778 1.00 95.94 86 HIS A CA 1
ATOM 670 C C . HIS A 1 86 ? -0.672 -10.797 -7.862 1.00 95.94 86 HIS A C 1
ATOM 672 O O . HIS A 1 86 ? -0.184 -11.270 -6.837 1.00 95.94 86 HIS A O 1
ATOM 678 N N . LEU A 1 87 ? -0.359 -11.292 -9.063 1.00 95.12 87 LEU A N 1
ATOM 679 C CA . LEU A 1 87 ? 0.391 -12.537 -9.276 1.00 95.12 87 LEU A CA 1
ATOM 680 C C . LEU A 1 87 ? 1.876 -12.481 -8.892 1.00 95.12 87 LEU A C 1
ATOM 682 O O . LEU A 1 87 ? 2.494 -13.526 -8.702 1.00 95.12 87 LEU A O 1
ATOM 686 N N . GLN A 1 88 ? 2.470 -11.294 -8.842 1.00 97.62 88 GLN A N 1
ATOM 687 C CA . GLN A 1 88 ? 3.903 -11.092 -8.642 1.00 97.62 88 GLN A CA 1
ATOM 688 C C . GLN A 1 88 ? 4.259 -10.785 -7.188 1.00 97.62 88 GLN A C 1
ATOM 690 O O . GLN A 1 88 ? 5.447 -10.755 -6.867 1.00 97.62 88 GLN A O 1
ATOM 695 N N . GLY A 1 89 ? 3.280 -10.528 -6.317 1.00 97.50 89 GLY A N 1
ATOM 696 C CA . GLY A 1 89 ? 3.532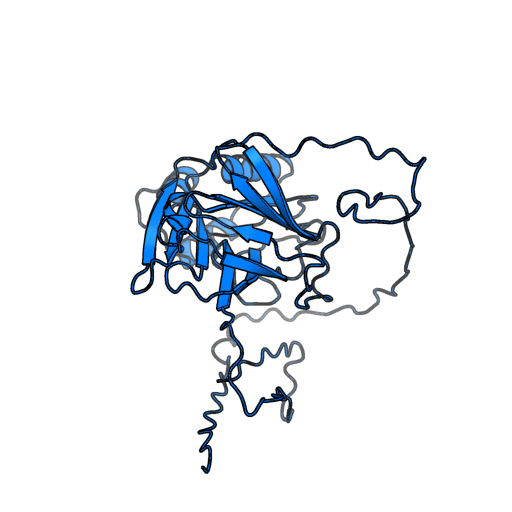 -10.262 -4.905 1.00 97.50 89 GLY A CA 1
ATOM 697 C C . GLY A 1 89 ? 3.979 -11.518 -4.164 1.00 97.50 89 GLY A C 1
ATOM 698 O O . GLY A 1 89 ? 3.360 -12.571 -4.276 1.00 97.50 89 GLY A O 1
ATOM 699 N N . ILE A 1 90 ? 5.059 -11.392 -3.395 1.00 97.12 90 ILE A N 1
ATOM 700 C CA . ILE A 1 90 ? 5.646 -12.486 -2.605 1.00 97.12 90 ILE A CA 1
ATOM 701 C C . ILE A 1 90 ? 5.651 -12.194 -1.104 1.00 97.12 90 ILE A C 1
ATOM 703 O O . ILE A 1 90 ? 5.730 -13.119 -0.305 1.00 97.12 90 ILE A O 1
ATOM 707 N N . SER A 1 91 ? 5.539 -10.923 -0.703 1.00 97.81 91 SER A N 1
ATOM 708 C CA . SER A 1 91 ? 5.425 -10.535 0.703 1.00 97.81 91 SER A CA 1
ATOM 709 C C . SER A 1 91 ? 4.658 -9.227 0.863 1.00 97.81 91 SER A C 1
ATOM 711 O O . SER A 1 91 ? 4.818 -8.305 0.059 1.00 97.81 91 SER A O 1
ATOM 713 N N . VAL A 1 92 ? 3.846 -9.138 1.920 1.00 97.69 92 VAL A N 1
ATOM 714 C CA . VAL A 1 92 ? 3.137 -7.917 2.322 1.00 97.69 92 VAL A CA 1
ATOM 715 C C . VAL A 1 92 ? 3.163 -7.784 3.835 1.00 97.69 92 VAL A C 1
ATOM 717 O O . VAL A 1 92 ? 2.752 -8.694 4.554 1.00 97.69 92 VAL A O 1
ATOM 720 N N . TRP A 1 93 ? 3.561 -6.624 4.343 1.00 97.56 93 TRP A N 1
ATOM 721 C CA . TRP A 1 93 ? 3.478 -6.344 5.773 1.00 97.56 93 TRP A CA 1
ATOM 722 C C . TRP A 1 93 ? 3.173 -4.883 6.055 1.00 97.56 93 TRP A C 1
ATOM 724 O O . TRP A 1 93 ? 3.456 -4.000 5.248 1.00 97.56 93 TRP A O 1
ATOM 734 N N . THR A 1 94 ? 2.616 -4.624 7.238 1.00 98.38 94 THR A N 1
ATOM 735 C CA . THR A 1 94 ? 2.452 -3.264 7.768 1.00 98.38 94 THR A CA 1
ATOM 736 C C . THR A 1 94 ? 2.973 -3.203 9.194 1.00 98.38 94 THR A C 1
ATOM 738 O O . THR A 1 94 ? 2.591 -4.026 10.024 1.00 98.38 94 THR A O 1
ATOM 741 N N . LYS A 1 95 ? 3.824 -2.220 9.488 1.00 97.88 95 LYS A N 1
ATOM 742 C CA . LYS A 1 95 ? 4.342 -1.912 10.825 1.00 97.88 95 LYS A CA 1
ATOM 743 C C . LYS A 1 95 ? 3.598 -0.727 11.425 1.00 97.88 95 LYS A C 1
ATOM 745 O O . LYS A 1 95 ? 3.330 0.257 10.737 1.00 97.88 95 LYS A O 1
ATOM 750 N N . LEU A 1 96 ? 3.315 -0.828 12.720 1.00 98.00 96 LEU A N 1
ATOM 751 C CA . LEU A 1 96 ? 2.898 0.285 13.564 1.00 98.00 96 LEU A CA 1
ATOM 752 C C . LEU A 1 96 ? 4.141 1.035 14.046 1.00 98.00 96 LEU A C 1
ATOM 754 O O . LEU A 1 96 ? 5.030 0.431 14.646 1.00 98.00 96 LEU A O 1
ATOM 758 N N . ILE A 1 97 ? 4.172 2.346 13.833 1.00 98.25 97 ILE A N 1
ATOM 759 C CA . ILE A 1 97 ? 5.252 3.233 14.263 1.00 98.25 97 ILE A CA 1
ATOM 760 C C . ILE A 1 97 ? 4.697 4.203 15.301 1.00 98.25 97 ILE A C 1
ATOM 762 O O . ILE A 1 97 ? 3.717 4.903 15.047 1.00 98.25 97 ILE A O 1
ATOM 766 N N . ARG A 1 98 ? 5.348 4.279 16.462 1.00 96.94 98 ARG A N 1
ATOM 767 C CA . ARG A 1 98 ? 4.994 5.200 17.547 1.00 96.94 98 ARG A CA 1
ATOM 768 C C . ARG A 1 98 ? 6.248 5.919 18.006 1.00 96.94 98 ARG A C 1
ATOM 770 O O . ARG A 1 98 ? 7.252 5.277 18.290 1.00 96.94 98 ARG A O 1
ATOM 777 N N . ASN A 1 99 ? 6.196 7.248 18.069 1.00 94.44 99 ASN A N 1
ATOM 778 C CA . ASN A 1 99 ? 7.342 8.080 18.457 1.00 94.44 99 ASN A CA 1
ATOM 779 C C . ASN A 1 99 ? 8.625 7.772 17.654 1.00 94.44 99 ASN A C 1
ATOM 781 O O . ASN A 1 99 ? 9.713 7.742 18.215 1.00 94.44 99 ASN A O 1
ATOM 785 N N . ASN A 1 100 ? 8.489 7.555 16.340 1.00 94.44 100 ASN A N 1
ATOM 786 C CA . ASN A 1 100 ? 9.587 7.236 15.414 1.00 94.44 100 ASN A CA 1
ATOM 787 C C . ASN A 1 100 ? 10.273 5.863 15.605 1.00 94.44 100 ASN A C 1
ATOM 789 O O . ASN A 1 100 ? 11.310 5.617 14.989 1.00 94.44 100 ASN A O 1
ATOM 793 N N . THR A 1 101 ? 9.668 4.957 16.376 1.00 96.19 101 THR A N 1
ATOM 794 C CA . THR A 1 101 ? 10.124 3.569 16.541 1.00 96.19 101 THR A CA 1
ATOM 795 C C . THR A 1 101 ? 9.026 2.607 16.092 1.00 96.19 101 THR A C 1
ATOM 797 O O . THR A 1 101 ? 7.846 2.790 16.414 1.00 96.19 101 THR A O 1
ATOM 800 N N . ALA A 1 102 ? 9.388 1.585 15.320 1.00 96.44 102 ALA A N 1
ATOM 801 C CA . ALA A 1 102 ? 8.489 0.492 14.982 1.00 96.44 102 ALA A CA 1
ATOM 802 C C . ALA A 1 102 ? 8.197 -0.327 16.247 1.00 96.44 102 ALA A C 1
ATOM 804 O O . ALA A 1 102 ? 9.107 -0.806 16.914 1.00 96.44 102 ALA A O 1
ATOM 805 N N . VAL A 1 103 ? 6.917 -0.467 16.590 1.00 95.31 103 VAL A N 1
ATOM 806 C CA . VAL A 1 103 ? 6.480 -1.129 17.831 1.00 95.31 103 VAL A CA 1
ATOM 807 C C . VAL A 1 103 ? 6.161 -2.599 17.595 1.00 95.31 103 VAL A C 1
ATOM 809 O O . VAL A 1 103 ? 6.496 -3.444 18.415 1.00 95.31 103 VAL A O 1
ATOM 812 N N . GLN A 1 104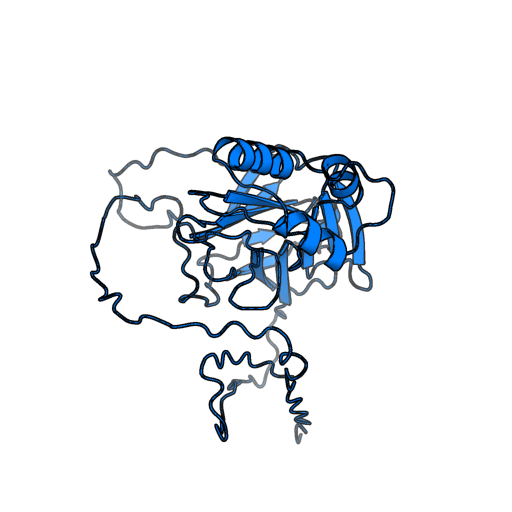 ? 5.482 -2.901 16.486 1.00 95.31 104 GLN A N 1
ATOM 813 C CA . GLN A 1 104 ? 5.133 -4.259 16.063 1.00 95.31 104 GLN A CA 1
ATOM 814 C C . GLN A 1 104 ? 4.645 -4.261 14.609 1.00 95.31 104 GLN A C 1
ATOM 816 O O . GLN A 1 104 ? 4.285 -3.214 14.058 1.00 95.31 104 GLN A O 1
ATOM 821 N N . TYR A 1 105 ? 4.555 -5.444 14.006 1.00 96.19 105 TYR A N 1
ATOM 822 C CA . TYR A 1 105 ? 3.727 -5.641 12.819 1.00 96.19 105 TYR A CA 1
ATOM 823 C C . TYR A 1 105 ? 2.246 -5.562 13.200 1.00 96.19 105 TYR A C 1
ATOM 825 O O . TYR A 1 105 ? 1.823 -6.173 14.177 1.00 96.19 105 TYR A O 1
ATOM 833 N N . LEU A 1 106 ? 1.437 -4.854 12.409 1.00 95.94 106 LEU A N 1
ATOM 834 C CA . LEU A 1 106 ? -0.012 -5.062 12.433 1.00 95.94 106 LEU A CA 1
ATOM 835 C C . LEU A 1 106 ? -0.355 -6.450 11.883 1.00 95.94 106 LEU A C 1
ATOM 837 O O . LEU A 1 106 ? -1.241 -7.126 12.396 1.00 95.94 106 LEU A O 1
ATOM 841 N N . PHE A 1 107 ? 0.357 -6.850 10.828 1.00 95.19 107 PHE A N 1
ATOM 842 C CA . PHE A 1 107 ? 0.368 -8.194 10.264 1.00 95.19 107 PHE A CA 1
ATOM 843 C C . PHE A 1 107 ? 1.576 -8.331 9.322 1.00 95.19 107 PHE A C 1
ATOM 845 O O . PHE A 1 107 ? 1.957 -7.356 8.662 1.00 95.19 107 PHE A O 1
ATOM 852 N N . ASN A 1 108 ? 2.169 -9.524 9.268 1.00 95.06 108 ASN A N 1
ATOM 853 C CA . ASN A 1 108 ? 3.298 -9.855 8.400 1.00 95.06 108 ASN A CA 1
ATOM 854 C C . ASN A 1 108 ? 2.970 -11.106 7.576 1.00 95.06 108 ASN A C 1
ATOM 856 O O . ASN A 1 108 ? 2.885 -12.202 8.126 1.00 95.06 108 ASN A O 1
ATOM 860 N N . ALA A 1 109 ? 2.786 -10.935 6.269 1.00 93.06 109 ALA A N 1
ATOM 861 C CA . ALA A 1 109 ? 2.644 -12.018 5.306 1.00 93.06 109 ALA A CA 1
ATOM 862 C C . ALA A 1 109 ? 3.986 -12.195 4.582 1.00 93.06 109 ALA A C 1
ATOM 864 O O . ALA A 1 109 ? 4.200 -11.650 3.498 1.00 93.06 109 ALA A O 1
ATOM 865 N N . GLU A 1 110 ? 4.927 -12.895 5.214 1.00 91.12 110 GLU A N 1
ATOM 866 C CA . GLU A 1 110 ? 6.276 -13.077 4.662 1.00 91.12 110 GLU A CA 1
ATOM 867 C C . GLU A 1 110 ? 6.275 -13.971 3.415 1.00 91.12 110 GLU A C 1
ATOM 869 O O . GLU A 1 110 ? 6.914 -13.631 2.427 1.00 91.12 110 GLU A O 1
ATOM 874 N N . ALA A 1 111 ? 5.504 -15.061 3.445 1.00 91.62 111 ALA A N 1
ATOM 875 C CA . ALA A 1 111 ? 5.276 -15.961 2.317 1.00 91.62 111 ALA A CA 1
ATOM 876 C C . ALA A 1 111 ? 3.862 -15.747 1.756 1.00 91.62 111 ALA A C 1
ATOM 878 O O . ALA A 1 111 ? 2.965 -16.570 1.943 1.00 91.62 111 ALA A O 1
ATOM 879 N N . PHE A 1 112 ? 3.634 -14.585 1.144 1.00 92.75 112 PHE A N 1
ATOM 880 C CA . PHE A 1 112 ? 2.338 -14.256 0.554 1.00 92.75 112 PHE A CA 1
ATOM 881 C C . PHE A 1 112 ? 2.094 -15.078 -0.723 1.00 92.75 112 PHE A C 1
ATOM 883 O O . PHE A 1 112 ? 2.984 -15.216 -1.558 1.00 92.75 112 PHE A O 1
ATOM 890 N N . ASP A 1 113 ? 0.864 -15.572 -0.893 1.00 89.50 113 ASP A N 1
ATOM 891 C CA . ASP A 1 113 ? 0.400 -16.248 -2.107 1.00 89.50 113 ASP A CA 1
ATOM 892 C C . ASP A 1 113 ? -0.926 -15.631 -2.565 1.00 89.50 113 ASP A C 1
ATOM 894 O O . ASP A 1 113 ? -1.918 -15.616 -1.829 1.00 89.50 113 ASP A O 1
ATOM 898 N N . PHE A 1 114 ? -0.952 -15.163 -3.813 1.00 89.31 114 PHE A N 1
ATOM 899 C CA . PHE A 1 114 ? -2.132 -14.609 -4.472 1.00 89.31 114 PHE A CA 1
ATOM 900 C C . PHE A 1 114 ? -3.361 -15.530 -4.404 1.00 89.31 114 PHE A C 1
ATOM 902 O O . PHE A 1 114 ? -4.491 -15.044 -4.352 1.00 89.31 114 PHE A O 1
ATOM 909 N N . ASN A 1 115 ? -3.177 -16.848 -4.382 1.00 88.81 115 ASN A N 1
ATOM 910 C CA . ASN A 1 115 ? -4.286 -17.800 -4.331 1.00 88.81 115 ASN A CA 1
ATOM 911 C C . ASN A 1 115 ? -4.904 -17.929 -2.926 1.00 88.81 115 ASN A C 1
ATOM 913 O O . ASN A 1 115 ? -5.996 -18.480 -2.781 1.00 88.81 115 ASN A O 1
ATOM 917 N N . HIS A 1 116 ? -4.244 -17.391 -1.896 1.00 86.88 116 HIS A N 1
ATOM 918 C CA . HIS A 1 116 ? -4.617 -17.531 -0.490 1.00 86.88 116 HIS A CA 1
ATOM 919 C C . HIS A 1 116 ? -4.901 -16.170 0.157 1.00 86.88 116 HIS A C 1
ATOM 921 O O . HIS A 1 116 ? -4.188 -15.700 1.041 1.00 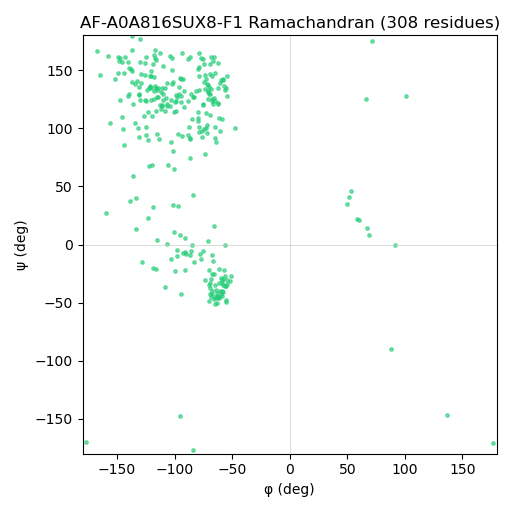86.88 116 HIS A O 1
ATOM 927 N N . GLN A 1 117 ? -5.998 -15.539 -0.268 1.00 83.69 117 GLN A N 1
ATOM 928 C CA . GLN A 1 117 ? -6.397 -14.209 0.199 1.00 83.69 117 GLN A CA 1
ATOM 929 C C . GLN A 1 117 ? -7.691 -14.255 1.012 1.00 83.69 117 GLN A C 1
ATOM 931 O O . GLN A 1 117 ? -8.798 -14.138 0.486 1.00 83.69 117 GLN A O 1
ATOM 936 N N . PHE A 1 118 ? -7.554 -14.417 2.324 1.00 87.00 118 PHE A N 1
ATOM 937 C CA . PHE A 1 118 ? -8.660 -14.362 3.277 1.00 87.00 118 PHE A CA 1
ATOM 938 C C . PHE A 1 118 ? -8.325 -13.428 4.439 1.00 87.00 118 PHE A C 1
ATOM 940 O O . PHE A 1 118 ? -7.163 -13.142 4.722 1.00 87.00 118 PHE A O 1
ATOM 947 N N . ALA A 1 119 ? -9.359 -12.912 5.106 1.00 88.75 119 ALA A N 1
ATOM 948 C CA . ALA A 1 119 ? -9.167 -12.047 6.261 1.00 88.75 119 ALA A CA 1
ATOM 949 C C . ALA A 1 119 ? -8.609 -12.866 7.437 1.00 88.75 119 ALA A C 1
ATOM 951 O O . ALA A 1 119 ? -9.301 -13.704 8.016 1.00 88.75 119 ALA A O 1
ATOM 952 N N . ASN A 1 120 ? -7.359 -12.598 7.797 1.00 92.06 120 ASN A N 1
ATOM 953 C CA . ASN A 1 120 ? -6.655 -13.223 8.905 1.00 92.06 120 ASN A CA 1
ATOM 954 C C . ASN A 1 120 ? -7.088 -12.567 10.208 1.00 92.06 120 ASN A C 1
ATOM 956 O O . ASN A 1 120 ? -6.817 -11.388 10.434 1.00 92.06 120 ASN A O 1
ATOM 960 N N . ARG A 1 121 ? -7.767 -13.315 11.078 1.00 93.25 121 ARG A N 1
ATOM 961 C CA . ARG A 1 121 ? -8.090 -12.842 12.425 1.00 93.25 121 ARG A CA 1
ATOM 962 C C . ARG A 1 121 ? -6.811 -12.761 13.256 1.00 93.25 121 ARG A C 1
ATOM 964 O O . ARG A 1 121 ? -6.076 -13.739 13.348 1.00 93.25 121 ARG A O 1
ATOM 971 N N . LEU A 1 122 ? -6.590 -11.624 13.905 1.00 91.88 122 LEU A N 1
ATOM 972 C CA . LEU A 1 122 ? -5.479 -11.460 14.832 1.00 91.88 122 LEU A CA 1
ATOM 973 C C . LEU A 1 122 ? -5.770 -12.205 16.148 1.00 91.88 122 LEU A C 1
ATOM 975 O O . LEU A 1 122 ? -6.909 -12.149 16.630 1.00 91.88 122 LEU A O 1
ATOM 979 N N . PRO A 1 123 ? -4.773 -12.882 16.752 1.00 91.19 123 PRO A N 1
ATOM 980 C CA . PRO A 1 123 ? -4.940 -13.543 18.049 1.00 91.19 123 PRO A CA 1
ATOM 981 C C . PRO A 1 123 ? -5.354 -12.560 19.148 1.00 91.19 123 PRO A C 1
ATOM 983 O O . PRO A 1 123 ? -6.227 -12.855 19.966 1.00 91.19 123 PRO A O 1
ATOM 986 N N . THR A 1 124 ? -4.758 -11.369 19.124 1.00 94.38 124 THR A N 1
ATOM 987 C CA . THR A 1 124 ? -5.025 -10.268 20.044 1.00 94.38 124 THR A CA 1
ATOM 988 C C . THR A 1 124 ? -5.296 -8.988 19.253 1.00 94.38 124 THR A C 1
ATOM 990 O O . THR A 1 124 ? -4.624 -8.728 18.252 1.00 94.38 124 THR A O 1
ATOM 993 N N . PRO A 1 125 ? -6.285 -8.172 19.661 1.00 97.06 125 PRO A N 1
ATOM 994 C CA . PRO A 1 125 ? -6.495 -6.880 19.030 1.00 97.06 125 PRO A CA 1
ATOM 995 C C . PRO A 1 125 ? -5.287 -5.956 19.217 1.00 97.06 125 PRO A C 1
ATOM 997 O O . PRO A 1 125 ? -4.780 -5.817 20.332 1.00 97.06 125 PRO A O 1
ATOM 1000 N N . ILE A 1 126 ? -4.863 -5.281 18.148 1.00 97.88 126 ILE A N 1
ATOM 1001 C CA . ILE A 1 126 ? -3.751 -4.325 18.192 1.00 97.88 126 ILE A CA 1
ATOM 1002 C C . ILE A 1 126 ? -4.297 -2.907 18.320 1.00 97.88 126 ILE A C 1
ATOM 1004 O O . ILE A 1 126 ? -5.140 -2.468 17.537 1.00 97.88 126 ILE A O 1
ATOM 1008 N N . LYS A 1 127 ? -3.800 -2.181 19.319 1.00 97.81 127 LYS A N 1
ATOM 1009 C CA . LYS A 1 127 ? -4.268 -0.843 19.669 1.00 97.81 127 LYS A CA 1
ATOM 1010 C C . LYS A 1 127 ? -3.529 0.244 18.885 1.00 97.81 127 LYS A C 1
ATOM 1012 O O . LYS A 1 127 ? -2.306 0.360 18.995 1.00 97.81 127 LYS A O 1
ATOM 1017 N N . ILE A 1 128 ? -4.292 1.072 18.176 1.00 97.06 128 ILE A N 1
ATOM 1018 C CA . ILE A 1 128 ? -3.813 2.274 17.483 1.00 97.06 128 ILE A CA 1
ATOM 1019 C C . ILE A 1 128 ? -4.308 3.509 18.235 1.00 97.06 128 ILE A C 1
ATOM 1021 O O . ILE A 1 128 ? -5.489 3.591 18.583 1.00 97.06 128 ILE A O 1
ATOM 1025 N N . TYR A 1 129 ? -3.421 4.475 18.441 1.00 97.38 129 TYR A N 1
ATOM 1026 C CA . TYR A 1 129 ? -3.701 5.753 19.086 1.00 97.38 129 TYR A CA 1
ATOM 1027 C C . TYR A 1 129 ? -3.492 6.938 18.133 1.00 97.38 129 TYR A C 1
ATOM 1029 O O . TYR A 1 129 ? -2.787 6.816 17.127 1.00 97.38 129 TYR A O 1
ATOM 1037 N N . PRO A 1 130 ? -4.078 8.107 18.446 1.00 96.75 130 PRO A N 1
ATOM 1038 C CA . PRO A 1 130 ? -3.752 9.337 17.739 1.00 96.75 130 PRO A CA 1
ATOM 1039 C C . PRO A 1 130 ? -2.252 9.645 17.786 1.00 96.75 130 PRO A C 1
ATOM 1041 O O . PRO A 1 130 ? -1.644 9.605 18.855 1.00 96.75 130 PRO A O 1
ATOM 1044 N N . GLY A 1 131 ? -1.671 9.986 16.634 1.00 96.56 131 GLY A N 1
ATOM 1045 C CA . GLY A 1 131 ? -0.238 10.261 16.492 1.00 96.56 131 GLY A CA 1
ATOM 1046 C C . GLY A 1 131 ? 0.609 9.039 16.124 1.00 96.56 131 GLY A C 1
ATOM 1047 O O . GLY A 1 131 ? 1.815 9.183 15.943 1.00 96.56 131 GLY A O 1
ATOM 1048 N N . ASP A 1 132 ? 0.003 7.860 15.974 1.00 97.88 132 ASP A N 1
ATOM 1049 C CA . ASP A 1 132 ? 0.666 6.698 15.386 1.00 97.88 132 ASP A CA 1
ATOM 1050 C C . ASP A 1 132 ? 0.813 6.851 13.865 1.00 97.88 132 ASP A C 1
ATOM 1052 O O . ASP A 1 132 ? -0.067 7.392 13.192 1.00 97.88 132 ASP A O 1
ATOM 1056 N N . ALA A 1 133 ? 1.905 6.322 13.323 1.00 97.69 133 ALA A N 1
ATOM 1057 C CA . ALA A 1 133 ? 2.197 6.252 11.896 1.00 97.69 133 ALA A CA 1
ATOM 1058 C C . ALA A 1 133 ? 2.293 4.791 11.435 1.00 97.69 133 ALA A C 1
ATOM 1060 O O . ALA A 1 133 ? 2.385 3.870 12.251 1.00 97.69 133 ALA A O 1
ATOM 1061 N N . PHE A 1 134 ? 2.305 4.568 10.120 1.00 98.00 134 PHE A N 1
ATOM 1062 C CA . PHE A 1 134 ? 2.382 3.220 9.555 1.00 98.00 134 PHE A CA 1
ATOM 1063 C C . PHE A 1 134 ? 3.341 3.150 8.381 1.00 98.00 134 PHE A C 1
ATOM 1065 O O . PHE A 1 134 ? 3.330 4.018 7.514 1.00 98.00 134 PHE A O 1
ATOM 1072 N N . ALA A 1 135 ? 4.113 2.072 8.312 1.00 97.94 135 ALA A N 1
ATOM 1073 C CA . ALA A 1 135 ? 4.883 1.718 7.126 1.00 97.94 135 ALA A CA 1
ATOM 1074 C C . ALA A 1 135 ? 4.332 0.417 6.554 1.00 97.94 135 ALA A C 1
ATOM 1076 O O . ALA A 1 135 ? 4.202 -0.564 7.281 1.00 97.94 135 ALA A O 1
ATOM 1077 N N . THR A 1 136 ? 3.989 0.413 5.271 1.00 98.31 136 THR A N 1
ATOM 1078 C CA . THR A 1 136 ? 3.519 -0.774 4.551 1.00 98.31 136 THR A CA 1
ATOM 1079 C C . THR A 1 136 ? 4.492 -1.091 3.436 1.00 98.31 136 THR A C 1
ATOM 1081 O O . THR A 1 136 ? 4.845 -0.194 2.675 1.00 98.31 136 THR A O 1
ATOM 1084 N N . ARG A 1 137 ? 4.888 -2.356 3.325 1.00 98.25 137 ARG A N 1
ATOM 1085 C CA . ARG A 1 137 ? 5.768 -2.849 2.269 1.00 98.25 137 ARG A CA 1
ATOM 1086 C C . ARG A 1 137 ? 5.077 -3.950 1.493 1.00 98.25 137 ARG A C 1
ATOM 1088 O O . ARG A 1 137 ? 4.528 -4.872 2.094 1.00 98.25 137 ARG A O 1
ATOM 1095 N N . CYS A 1 138 ? 5.190 -3.878 0.176 1.00 98.56 138 CYS A N 1
ATOM 1096 C CA . CYS A 1 138 ? 4.942 -4.994 -0.723 1.00 98.56 138 CYS A CA 1
ATOM 1097 C C . CYS A 1 138 ? 6.248 -5.352 -1.434 1.00 98.56 138 CYS A C 1
ATOM 1099 O O . CYS A 1 138 ? 6.972 -4.466 -1.895 1.00 98.56 138 CYS A O 1
ATOM 1101 N N . ILE A 1 139 ? 6.552 -6.644 -1.511 1.00 98.56 139 ILE A N 1
ATOM 1102 C CA . ILE A 1 139 ? 7.710 -7.172 -2.233 1.00 98.56 139 ILE A CA 1
ATOM 1103 C C . ILE A 1 139 ? 7.196 -8.014 -3.390 1.00 98.56 139 ILE A C 1
ATOM 1105 O O . ILE A 1 139 ? 6.316 -8.855 -3.196 1.00 98.56 139 ILE A O 1
ATOM 1109 N N . TYR A 1 140 ? 7.768 -7.801 -4.571 1.00 98.38 140 TYR A N 1
ATOM 1110 C CA . TYR A 1 140 ? 7.394 -8.496 -5.797 1.00 98.38 140 TYR A CA 1
ATOM 1111 C C . TYR A 1 140 ? 8.570 -9.259 -6.394 1.00 98.38 140 TYR A C 1
ATOM 1113 O O . TYR A 1 140 ? 9.710 -8.808 -6.307 1.00 98.38 140 TYR A O 1
ATOM 1121 N N . SER A 1 141 ? 8.275 -10.367 -7.069 1.00 97.75 141 SER A N 1
ATOM 1122 C CA . SER A 1 141 ? 9.208 -11.081 -7.940 1.00 97.75 141 SER A CA 1
ATOM 1123 C C . SER A 1 141 ? 8.679 -11.072 -9.366 1.00 97.75 141 SER A C 1
ATOM 1125 O O . SER A 1 141 ? 7.559 -11.499 -9.637 1.00 97.75 141 SER A O 1
ATOM 1127 N N . THR A 1 142 ? 9.494 -10.598 -10.300 1.00 97.19 142 THR A N 1
ATOM 1128 C CA . THR A 1 142 ? 9.191 -10.524 -11.739 1.00 97.19 142 THR A CA 1
ATOM 1129 C C . THR A 1 142 ? 10.226 -11.278 -12.573 1.00 97.19 142 THR A C 1
ATOM 1131 O O . THR A 1 142 ? 10.352 -11.033 -13.772 1.00 97.19 142 THR A O 1
ATOM 1134 N N . LYS A 1 143 ? 10.936 -12.251 -11.974 1.00 94.56 143 LYS A N 1
ATOM 1135 C CA . LYS A 1 143 ? 11.893 -13.149 -12.663 1.00 94.56 143 LYS A CA 1
ATOM 1136 C C . LYS A 1 143 ? 11.312 -13.830 -13.909 1.00 94.56 143 LYS A C 1
ATOM 1138 O O . LYS A 1 143 ? 12.056 -14.203 -14.805 1.00 94.56 143 LYS A O 1
ATOM 1143 N N . ASN A 1 144 ? 9.996 -14.026 -13.950 1.00 89.81 144 ASN A N 1
ATOM 1144 C CA . ASN A 1 144 ? 9.270 -14.674 -15.044 1.00 89.81 144 ASN A CA 1
ATOM 1145 C C . ASN A 1 144 ? 8.578 -13.685 -16.004 1.00 89.81 144 ASN A C 1
ATOM 1147 O O . ASN A 1 144 ? 7.755 -14.106 -16.818 1.00 89.81 144 ASN A O 1
ATOM 1151 N N . LYS A 1 145 ? 8.860 -12.381 -15.903 1.00 95.06 145 LYS A N 1
ATOM 1152 C CA . LYS A 1 145 ? 8.263 -11.343 -16.750 1.00 95.06 145 LYS A CA 1
ATOM 1153 C C . LYS A 1 145 ? 9.324 -10.707 -17.634 1.00 95.06 145 LYS A C 1
ATOM 1155 O O . LYS A 1 145 ? 10.373 -10.297 -17.153 1.00 95.06 145 LYS A O 1
ATOM 1160 N N . ASN A 1 146 ? 8.987 -10.547 -18.912 1.00 93.00 146 ASN A N 1
ATOM 1161 C CA . ASN A 1 146 ? 9.836 -9.860 -19.890 1.00 93.00 146 ASN A CA 1
ATOM 1162 C C . ASN A 1 146 ? 9.533 -8.356 -19.988 1.00 93.00 146 ASN A C 1
ATOM 1164 O O . ASN A 1 146 ? 10.390 -7.588 -20.409 1.00 93.00 146 ASN A O 1
ATOM 1168 N N . ASN A 1 147 ? 8.329 -7.943 -19.581 1.00 94.56 147 ASN A N 1
ATOM 1169 C CA . ASN A 1 147 ? 7.849 -6.564 -19.659 1.00 94.56 147 ASN A CA 1
ATOM 1170 C C . ASN A 1 147 ? 7.590 -5.997 -18.258 1.00 94.56 147 ASN A C 1
ATOM 1172 O O . ASN A 1 147 ? 7.365 -6.750 -17.307 1.00 94.56 147 ASN A O 1
ATOM 1176 N N . ILE A 1 148 ? 7.587 -4.666 -18.154 1.00 97.19 148 ILE A N 1
ATOM 1177 C CA . ILE A 1 148 ? 7.203 -3.960 -16.928 1.00 97.19 148 ILE A CA 1
ATOM 1178 C C . ILE A 1 148 ? 5.776 -4.337 -16.506 1.00 97.19 148 ILE A C 1
ATOM 1180 O O . ILE A 1 148 ? 4.895 -4.511 -17.349 1.00 97.19 148 ILE A O 1
ATOM 1184 N N . THR A 1 149 ? 5.561 -4.476 -15.200 1.00 97.88 149 THR A N 1
ATOM 1185 C CA . THR A 1 149 ? 4.247 -4.724 -14.597 1.00 97.88 149 THR A CA 1
ATOM 1186 C C . THR A 1 149 ? 3.777 -3.449 -13.903 1.00 97.88 149 THR A C 1
ATOM 1188 O O . THR A 1 149 ? 4.468 -2.930 -13.028 1.00 97.88 149 THR A O 1
ATOM 1191 N N . LEU A 1 150 ? 2.631 -2.912 -14.318 1.00 97.69 150 LEU A N 1
ATOM 1192 C CA . LEU A 1 150 ? 2.114 -1.626 -13.840 1.00 97.69 150 LEU A CA 1
ATOM 1193 C C . LEU A 1 150 ? 1.000 -1.806 -12.811 1.00 97.69 150 LEU A C 1
ATOM 1195 O O . LEU A 1 150 ? 0.365 -2.854 -12.750 1.00 97.69 150 LEU A O 1
ATOM 1199 N N . GLY A 1 151 ? 0.741 -0.768 -12.022 1.00 97.12 151 GLY A N 1
ATOM 1200 C CA . GLY A 1 151 ? -0.377 -0.720 -11.091 1.00 97.12 151 GLY A CA 1
ATOM 1201 C C . GLY A 1 151 ? -1.718 -0.656 -11.805 1.00 97.12 151 GLY A C 1
ATOM 1202 O O . GLY A 1 151 ? -1.908 0.161 -12.705 1.00 97.12 151 GLY A O 1
ATOM 1203 N N . GLY A 1 152 ? -2.675 -1.472 -11.376 1.00 94.44 152 GLY A N 1
ATOM 1204 C CA . GLY A 1 152 ? -3.969 -1.538 -12.041 1.00 94.44 152 GLY A CA 1
ATOM 1205 C C . GLY A 1 152 ? -4.897 -2.589 -11.453 1.00 94.44 152 GLY A C 1
ATOM 1206 O O . GLY A 1 152 ? -4.658 -3.136 -10.382 1.00 94.44 152 GLY A O 1
ATOM 1207 N N . LYS A 1 153 ? -6.017 -2.829 -12.139 1.00 89.50 153 LYS A N 1
ATOM 1208 C CA . LYS A 1 153 ? -7.089 -3.721 -11.660 1.00 89.50 153 LYS A CA 1
ATOM 1209 C C . LYS A 1 153 ? -7.101 -5.082 -12.343 1.00 89.50 153 LYS A C 1
ATOM 1211 O O . LYS A 1 153 ? -7.849 -5.949 -11.903 1.00 89.50 153 LYS A O 1
ATOM 1216 N N . ARG A 1 154 ? -6.356 -5.258 -13.435 1.00 86.31 154 ARG A N 1
ATOM 1217 C CA . ARG A 1 154 ? -6.311 -6.526 -14.169 1.00 86.31 154 ARG A CA 1
ATOM 1218 C C . ARG A 1 154 ? -5.403 -7.498 -13.426 1.00 86.31 154 ARG A C 1
ATOM 1220 O O . ARG A 1 154 ? -4.429 -7.070 -12.824 1.00 86.31 154 ARG A O 1
ATOM 1227 N N . THR A 1 155 ? -5.640 -8.798 -13.573 1.00 86.75 155 THR A N 1
ATOM 1228 C CA . THR A 1 155 ? -4.769 -9.850 -13.015 1.00 86.75 155 THR A CA 1
ATOM 1229 C C . THR A 1 155 ? -3.307 -9.726 -13.483 1.00 86.75 155 THR A C 1
ATOM 1231 O O . THR A 1 155 ? -2.395 -10.158 -12.788 1.00 86.75 155 THR A O 1
ATOM 1234 N N . ILE A 1 156 ? -3.080 -9.142 -14.667 1.00 88.38 156 ILE A N 1
ATOM 1235 C CA . ILE A 1 156 ? -1.741 -8.894 -15.229 1.00 88.38 156 ILE A CA 1
ATOM 1236 C C . ILE A 1 156 ? -1.076 -7.607 -14.721 1.00 88.38 156 ILE A C 1
ATOM 1238 O O . ILE A 1 156 ? 0.123 -7.440 -14.933 1.00 88.38 156 ILE A O 1
ATOM 1242 N N . ASP A 1 157 ? -1.851 -6.710 -14.109 1.00 94.75 157 ASP A N 1
ATOM 1243 C CA . ASP A 1 157 ? -1.349 -5.531 -13.402 1.00 94.75 157 ASP A CA 1
ATOM 1244 C C . ASP A 1 157 ? -0.961 -5.932 -11.972 1.00 94.75 157 ASP A C 1
ATOM 1246 O O . ASP A 1 157 ? -1.126 -7.087 -11.587 1.00 94.75 157 ASP A O 1
ATOM 1250 N N . GLU A 1 158 ? -0.540 -4.977 -11.148 1.00 97.50 158 GLU A N 1
ATOM 1251 C CA . GLU A 1 158 ? -0.282 -5.187 -9.723 1.00 97.50 158 GLU A CA 1
ATOM 1252 C C . GLU A 1 158 ? -1.039 -4.240 -8.789 1.00 97.50 158 GLU A C 1
ATOM 1254 O O . GLU A 1 158 ? -1.508 -3.163 -9.172 1.00 97.50 158 GLU A O 1
ATOM 1259 N N . MET A 1 159 ? -1.130 -4.659 -7.526 1.00 97.69 159 MET A N 1
ATOM 1260 C CA . MET A 1 159 ? -1.656 -3.869 -6.415 1.00 97.69 159 MET A CA 1
ATOM 1261 C C . MET A 1 159 ? -0.781 -4.039 -5.174 1.00 97.69 159 MET A C 1
ATOM 1263 O O . MET A 1 159 ? -0.258 -5.117 -4.928 1.00 97.69 159 MET A O 1
ATOM 1267 N N . CYS A 1 160 ? -0.703 -2.998 -4.344 1.00 97.94 160 CYS A N 1
ATOM 1268 C CA . CYS A 1 160 ? -0.145 -3.075 -2.998 1.00 97.94 160 CYS A CA 1
ATOM 1269 C C . CYS A 1 160 ? -1.185 -2.570 -2.010 1.00 97.94 160 CYS A C 1
ATOM 1271 O O . CYS A 1 160 ? -1.365 -1.359 -1.872 1.00 97.94 160 CYS A O 1
ATOM 1273 N N . SER A 1 161 ? -1.883 -3.468 -1.321 1.00 97.25 161 SER A N 1
ATOM 1274 C CA . SER A 1 161 ? -2.816 -3.050 -0.278 1.00 97.25 161 SER A CA 1
ATOM 1275 C C . SER A 1 161 ? -2.837 -4.009 0.899 1.00 97.25 161 SER A C 1
ATOM 1277 O O . SER A 1 161 ? -2.669 -5.218 0.761 1.00 97.25 161 SER A O 1
ATOM 1279 N N . HIS A 1 162 ? -3.066 -3.449 2.077 1.00 97.50 162 HIS A N 1
ATOM 1280 C CA . HIS A 1 162 ? -3.198 -4.184 3.315 1.00 97.50 162 HIS A CA 1
ATOM 1281 C C . HIS A 1 162 ? -4.413 -3.644 4.060 1.00 97.50 162 HIS A C 1
ATOM 1283 O O . HIS A 1 162 ? -4.406 -2.526 4.579 1.00 97.50 162 HIS A O 1
ATOM 1289 N N . THR A 1 163 ? -5.493 -4.421 4.033 1.00 97.75 163 THR A N 1
ATOM 1290 C CA . THR A 1 163 ? -6.784 -4.028 4.597 1.00 97.75 163 THR A CA 1
ATOM 1291 C C . THR A 1 163 ? -6.932 -4.586 6.000 1.00 97.75 163 THR A C 1
ATOM 1293 O O . THR A 1 163 ? -6.797 -5.785 6.215 1.00 97.75 163 THR A O 1
ATOM 1296 N N . PHE A 1 164 ? -7.283 -3.739 6.953 1.00 97.06 164 PHE A N 1
ATOM 1297 C CA . PHE A 1 164 ? -7.464 -4.102 8.349 1.00 97.06 164 PHE A CA 1
ATOM 1298 C C . PHE A 1 164 ? -8.902 -3.864 8.773 1.00 97.06 164 PHE A C 1
ATOM 1300 O O . PHE A 1 164 ? -9.459 -2.822 8.443 1.00 97.06 164 PHE A O 1
ATOM 1307 N N . SER A 1 165 ? -9.507 -4.790 9.519 1.00 95.88 165 SER A N 1
ATOM 1308 C CA . SER A 1 165 ? -10.781 -4.504 10.192 1.00 95.88 165 SER A CA 1
ATOM 1309 C C . SER A 1 165 ? -10.529 -4.009 11.611 1.00 95.88 165 SER A C 1
ATOM 1311 O O . SER A 1 165 ? -9.609 -4.490 12.283 1.00 95.88 165 SER A O 1
ATOM 1313 N N . TYR A 1 166 ? -11.324 -3.042 12.069 1.00 95.19 166 TYR A N 1
ATOM 1314 C CA . TYR A 1 166 ? -11.121 -2.413 13.369 1.00 95.19 166 TYR A CA 1
ATOM 1315 C C . TYR A 1 166 ? -12.411 -1.954 14.047 1.00 95.19 166 TYR A C 1
ATOM 1317 O O . TYR A 1 166 ? -13.418 -1.716 13.384 1.00 95.19 166 TYR A O 1
ATOM 1325 N N . TYR A 1 167 ? -12.354 -1.800 15.374 1.00 95.88 167 TYR A N 1
ATOM 1326 C CA . TYR A 1 167 ? -13.410 -1.192 16.191 1.00 95.88 167 TYR A CA 1
ATOM 1327 C C . TYR A 1 167 ? -12.842 -0.300 17.316 1.00 95.88 167 TYR A C 1
ATOM 1329 O O . TYR A 1 167 ? -11.730 -0.546 17.790 1.00 95.88 167 TYR A O 1
ATOM 1337 N N . PRO A 1 168 ? -13.609 0.666 17.854 1.00 94.62 168 PRO A N 1
ATOM 1338 C CA . PRO A 1 168 ? -14.871 1.165 17.307 1.00 94.62 168 PRO A CA 1
ATOM 1339 C C . PRO A 1 168 ? -14.646 1.869 15.964 1.00 94.62 168 PRO A C 1
ATOM 1341 O O . PRO A 1 168 ? -13.518 2.250 15.650 1.00 94.62 168 PRO A O 1
ATOM 1344 N N . ILE A 1 169 ? -15.711 2.033 15.178 1.00 89.56 169 ILE A N 1
ATOM 1345 C CA . ILE A 1 169 ? -15.656 2.824 13.947 1.00 89.56 169 ILE A CA 1
ATOM 1346 C C . ILE A 1 169 ? -15.148 4.243 14.241 1.00 89.56 169 ILE A C 1
ATOM 1348 O O . ILE A 1 169 ? -15.567 4.889 15.202 1.00 89.56 169 ILE A O 1
ATOM 1352 N N . ALA A 1 170 ? -14.228 4.711 13.403 1.00 84.75 170 ALA A N 1
ATOM 1353 C CA . ALA A 1 170 ? -13.702 6.062 13.424 1.00 84.75 170 ALA A CA 1
ATOM 1354 C C . ALA A 1 170 ? -13.758 6.579 11.988 1.00 84.75 170 ALA A C 1
ATOM 1356 O O . ALA A 1 170 ? -12.914 6.238 11.166 1.00 84.75 170 ALA A O 1
ATOM 1357 N N . GLU A 1 171 ? -14.771 7.389 11.675 1.00 75.81 171 GLU A N 1
ATOM 1358 C CA . GLU A 1 171 ? -14.955 7.930 10.319 1.00 75.81 171 GLU A CA 1
ATOM 1359 C C . GLU A 1 171 ? -13.726 8.714 9.843 1.00 75.81 171 GLU A C 1
ATOM 1361 O O . GLU A 1 171 ? -13.484 8.834 8.654 1.00 75.81 171 GLU A O 1
ATOM 1366 N N . SER A 1 172 ? -12.900 9.190 10.774 1.00 80.88 172 SER A N 1
ATOM 1367 C CA . SER A 1 172 ? -11.712 9.980 10.502 1.00 80.88 172 SER A CA 1
ATOM 1368 C C . SER A 1 172 ? -10.567 9.256 9.790 1.00 80.88 172 SER A C 1
ATOM 1370 O O . SER A 1 172 ? -9.626 9.952 9.425 1.00 80.88 172 SER A O 1
ATOM 1372 N N . LEU A 1 173 ? -10.597 7.925 9.606 1.00 84.00 173 LEU A N 1
ATOM 1373 C CA . LEU A 1 173 ? -9.557 7.200 8.864 1.00 84.00 173 LEU A CA 1
ATOM 1374 C C . LEU A 1 173 ? -10.060 5.854 8.293 1.00 84.00 173 LEU A C 1
ATOM 1376 O O . LEU A 1 173 ? -10.172 4.857 9.012 1.00 84.00 173 LEU A O 1
ATOM 1380 N N . THR A 1 174 ? -10.310 5.802 6.980 1.00 87.94 174 THR A N 1
ATOM 1381 C CA . THR A 1 174 ? -10.693 4.567 6.255 1.00 87.94 174 THR A CA 1
ATOM 1382 C C . THR A 1 174 ? -9.671 4.125 5.201 1.00 87.94 174 THR A C 1
ATOM 1384 O O . THR A 1 174 ? -9.598 2.948 4.841 1.00 87.94 174 THR A O 1
ATOM 1387 N N . ALA A 1 175 ? -8.824 5.039 4.734 1.00 93.12 175 ALA A N 1
ATOM 1388 C CA . ALA A 1 175 ? -7.743 4.746 3.805 1.00 93.12 175 ALA A CA 1
ATOM 1389 C C . ALA A 1 175 ? -6.569 5.696 4.030 1.00 93.12 175 ALA A C 1
ATOM 1391 O O . ALA A 1 175 ? -6.764 6.861 4.375 1.00 93.12 175 ALA A O 1
ATOM 1392 N N . CYS A 1 176 ? -5.361 5.194 3.798 1.00 95.56 176 CYS A N 1
ATOM 1393 C CA . CYS A 1 176 ? -4.140 5.976 3.713 1.00 95.56 176 CYS A CA 1
ATOM 1394 C C . CYS A 1 176 ? -3.238 5.341 2.655 1.00 95.56 176 CYS A C 1
ATOM 1396 O O . CYS A 1 176 ? -2.613 4.303 2.888 1.00 95.56 176 CYS A O 1
ATOM 1398 N N . LEU A 1 177 ? -3.257 5.930 1.464 1.00 96.25 177 LEU A N 1
ATOM 1399 C CA . LEU A 1 177 ? -2.656 5.382 0.257 1.00 96.25 177 LEU A CA 1
ATOM 1400 C C . LEU A 1 177 ? -1.611 6.344 -0.294 1.00 96.25 177 LEU A C 1
ATOM 1402 O O . LEU A 1 177 ? -1.790 7.561 -0.237 1.00 96.25 177 LEU A O 1
ATOM 1406 N N . THR A 1 178 ? -0.545 5.794 -0.866 1.00 95.88 178 THR A N 1
ATOM 1407 C CA . THR A 1 178 ? 0.529 6.591 -1.469 1.00 95.88 178 THR A CA 1
ATOM 1408 C C . THR A 1 178 ? 0.699 6.334 -2.961 1.00 95.88 178 THR A C 1
ATOM 1410 O O . THR A 1 178 ? 0.408 5.243 -3.451 1.00 95.88 178 THR A O 1
ATOM 1413 N N . ALA A 1 179 ? 1.248 7.314 -3.665 1.00 96.00 179 ALA A N 1
ATOM 1414 C CA . ALA A 1 179 ? 1.768 7.192 -5.021 1.00 96.00 179 ALA A CA 1
ATOM 1415 C C . ALA A 1 179 ? 3.102 7.939 -5.134 1.00 96.00 179 ALA A C 1
ATOM 1417 O O . ALA A 1 179 ? 3.455 8.720 -4.244 1.00 96.00 179 ALA A O 1
ATOM 1418 N N . ILE A 1 180 ? 3.850 7.718 -6.215 1.00 96.31 180 ILE A N 1
ATOM 1419 C CA . ILE A 1 180 ? 4.991 8.582 -6.526 1.00 96.31 180 ILE A CA 1
ATOM 1420 C C . ILE A 1 180 ? 4.445 9.940 -6.973 1.00 96.31 180 ILE A C 1
ATOM 1422 O O . ILE A 1 180 ? 3.519 10.013 -7.780 1.00 96.31 180 ILE A O 1
ATOM 1426 N N . ASP A 1 181 ? 4.998 11.014 -6.415 1.00 96.19 181 ASP A N 1
ATOM 1427 C CA . ASP A 1 181 ? 4.555 12.370 -6.714 1.00 96.19 181 ASP A CA 1
ATOM 1428 C C . ASP A 1 181 ? 4.828 12.746 -8.180 1.00 96.19 181 ASP A C 1
ATOM 1430 O O . ASP A 1 181 ? 5.826 12.343 -8.787 1.00 96.19 181 ASP A O 1
ATOM 1434 N N . GLN A 1 182 ? 3.952 13.575 -8.748 1.00 93.94 182 GLN A N 1
ATOM 1435 C CA . GLN A 1 182 ? 4.050 14.028 -10.132 1.00 93.94 182 GLN A CA 1
ATOM 1436 C C . GLN A 1 182 ? 5.396 14.703 -10.442 1.00 93.94 182 GLN A C 1
ATOM 1438 O O . GLN A 1 182 ? 5.931 14.528 -11.537 1.00 93.94 182 GLN A O 1
ATOM 1443 N N . THR A 1 183 ? 5.971 15.438 -9.489 1.00 94.88 183 THR A N 1
ATOM 1444 C CA . THR A 1 183 ? 7.265 16.109 -9.666 1.00 94.88 183 THR A CA 1
ATOM 1445 C C . THR A 1 183 ? 8.431 15.121 -9.748 1.00 94.88 183 THR A C 1
ATOM 1447 O O . THR A 1 183 ? 9.375 15.338 -10.516 1.00 94.88 183 THR A O 1
ATOM 1450 N N . ALA A 1 184 ? 8.358 13.993 -9.034 1.00 95.88 184 ALA A N 1
ATOM 1451 C CA . ALA A 1 184 ? 9.349 12.925 -9.132 1.00 95.88 184 ALA A CA 1
ATOM 1452 C C . ALA A 1 184 ? 9.290 12.252 -10.513 1.00 95.88 184 ALA A C 1
ATOM 1454 O O . ALA A 1 184 ? 10.332 12.065 -11.149 1.00 95.88 184 ALA A O 1
ATOM 1455 N N . TRP A 1 185 ? 8.082 11.997 -11.029 1.00 96.00 185 TRP A N 1
ATOM 1456 C CA . TRP A 1 185 ? 7.891 11.506 -12.398 1.00 96.00 185 TRP A CA 1
ATOM 1457 C C . TRP A 1 185 ? 8.409 12.490 -13.453 1.00 96.00 185 TRP A C 1
ATOM 1459 O O . TRP A 1 185 ? 9.141 12.105 -14.363 1.00 96.00 185 TRP A O 1
ATOM 1469 N N . GLN A 1 186 ? 8.102 13.778 -13.306 1.00 95.44 186 GLN A N 1
ATOM 1470 C CA . GLN A 1 186 ? 8.605 14.839 -14.185 1.00 95.44 186 GLN A CA 1
ATOM 1471 C C . GLN A 1 186 ? 10.133 14.903 -14.210 1.00 95.44 186 GLN A C 1
ATOM 1473 O O . GLN A 1 186 ? 10.732 15.046 -15.278 1.00 95.44 186 GLN A O 1
ATOM 1478 N N . THR A 1 187 ? 10.763 14.739 -13.046 1.00 95.81 187 THR A N 1
ATOM 1479 C CA . THR A 1 187 ? 12.220 14.767 -12.899 1.00 95.81 187 THR A CA 1
ATOM 1480 C C . THR A 1 187 ? 12.879 13.608 -13.645 1.00 95.81 187 THR A C 1
ATOM 1482 O O . THR A 1 187 ? 13.770 13.842 -14.464 1.00 95.81 187 THR A O 1
ATOM 1485 N N . ILE A 1 188 ? 12.423 12.368 -13.430 1.00 95.44 188 ILE A N 1
ATOM 1486 C CA . ILE A 1 188 ? 13.021 11.192 -14.086 1.00 95.44 188 ILE A CA 1
ATOM 1487 C C . ILE A 1 188 ? 12.728 11.151 -15.594 1.00 95.44 188 ILE A C 1
ATOM 1489 O O . ILE A 1 188 ? 13.602 10.792 -16.384 1.00 95.44 188 ILE A O 1
ATOM 1493 N N . MET A 1 189 ? 11.542 11.607 -16.012 1.00 95.50 189 MET A N 1
ATOM 1494 C CA . MET A 1 189 ? 11.161 11.728 -17.425 1.00 95.50 189 MET A CA 1
ATOM 1495 C C . MET A 1 189 ? 11.764 12.962 -18.115 1.00 95.50 189 MET A C 1
ATOM 1497 O O . MET A 1 189 ? 11.644 13.094 -19.333 1.00 95.50 189 MET A O 1
ATOM 1501 N N . LYS A 1 190 ? 12.412 13.866 -17.364 1.00 95.56 190 LYS A N 1
ATOM 1502 C CA . LYS A 1 190 ? 12.988 15.135 -17.845 1.00 95.56 190 LYS A CA 1
ATOM 1503 C C . LYS A 1 190 ? 11.975 15.997 -18.610 1.00 95.56 190 LYS A C 1
ATOM 1505 O O . LYS A 1 190 ? 12.274 16.529 -19.678 1.00 95.56 190 LYS A O 1
ATOM 1510 N N . THR A 1 191 ? 10.770 16.139 -18.062 1.00 93.94 191 THR A N 1
ATOM 1511 C CA . THR A 1 191 ? 9.672 16.915 -18.658 1.00 93.94 191 THR A CA 1
ATOM 1512 C C . THR A 1 191 ? 9.079 17.898 -17.656 1.00 93.94 191 THR A C 1
ATOM 1514 O O . THR A 1 191 ? 9.009 17.612 -16.467 1.00 93.94 191 THR A O 1
ATOM 1517 N N . SER A 1 192 ? 8.624 19.056 -18.133 1.00 91.75 192 SER A N 1
ATOM 1518 C CA . SER A 1 192 ? 7.870 20.034 -17.336 1.00 91.75 192 SER A CA 1
ATOM 1519 C C . SER A 1 192 ? 6.355 19.928 -17.534 1.00 91.75 192 SER A C 1
ATOM 1521 O O . SER A 1 192 ? 5.591 20.648 -16.891 1.00 91.75 192 SER A O 1
ATOM 1523 N N . LEU A 1 193 ? 5.902 19.057 -18.441 1.00 90.19 193 LEU A N 1
ATOM 1524 C CA . LEU A 1 193 ? 4.484 18.892 -18.735 1.00 90.19 193 LEU A CA 1
ATOM 1525 C C . LEU A 1 193 ? 3.797 18.022 -17.677 1.00 90.19 193 LEU A C 1
ATOM 1527 O O . LEU A 1 193 ? 4.428 17.132 -17.099 1.00 90.19 193 LEU A O 1
ATOM 1531 N N . PRO A 1 194 ? 2.491 18.226 -17.437 1.00 88.69 194 PRO A N 1
ATOM 1532 C CA . PRO A 1 194 ? 1.705 17.277 -16.670 1.00 88.69 194 PRO A CA 1
ATOM 1533 C C . PRO A 1 194 ? 1.745 15.879 -17.298 1.00 88.69 194 PRO A C 1
ATOM 1535 O O . PRO A 1 194 ? 1.623 15.733 -18.520 1.00 88.69 194 PRO A O 1
ATOM 1538 N N . ILE A 1 195 ? 1.911 14.864 -16.451 1.00 91.19 195 ILE A N 1
ATOM 1539 C CA . ILE A 1 195 ? 1.990 13.460 -16.843 1.00 91.19 195 ILE A CA 1
ATOM 1540 C C . ILE A 1 195 ? 0.677 12.816 -16.419 1.00 91.19 195 ILE A C 1
ATOM 1542 O O . ILE A 1 195 ? 0.328 12.831 -15.243 1.00 91.19 195 ILE A O 1
ATOM 1546 N N . ASP A 1 196 ? -0.059 12.297 -17.392 1.00 91.62 196 ASP A N 1
ATOM 1547 C CA . ASP A 1 196 ? -1.210 11.435 -17.150 1.00 91.62 196 ASP A CA 1
ATOM 1548 C C . ASP A 1 196 ? -0.775 9.960 -17.197 1.00 91.62 196 ASP A C 1
ATOM 1550 O O . ASP A 1 196 ? 0.306 9.630 -17.695 1.00 91.62 196 ASP A O 1
ATOM 1554 N N . ASN A 1 197 ? -1.625 9.064 -16.687 1.00 90.31 197 ASN A N 1
ATOM 1555 C CA . ASN A 1 197 ? -1.317 7.632 -16.627 1.00 90.31 197 ASN A CA 1
ATOM 1556 C C . ASN A 1 197 ? -1.044 7.016 -18.010 1.00 90.31 197 ASN A C 1
ATOM 1558 O O . ASN A 1 197 ? -0.229 6.106 -18.102 1.00 90.31 197 ASN A O 1
ATOM 1562 N N . VAL A 1 198 ? -1.654 7.532 -19.085 1.00 92.56 198 VAL A N 1
ATOM 1563 C CA . VAL A 1 198 ? -1.459 7.011 -20.449 1.00 92.56 198 VAL A CA 1
ATOM 1564 C C . VAL A 1 198 ? -0.052 7.331 -20.950 1.00 92.56 198 VAL A C 1
ATOM 1566 O O . VAL A 1 198 ? 0.653 6.452 -21.443 1.00 92.56 198 VAL A O 1
ATOM 1569 N N . LYS A 1 199 ? 0.386 8.585 -20.804 1.00 93.06 199 LYS A N 1
ATOM 1570 C CA . LYS A 1 199 ? 1.745 9.000 -21.177 1.00 93.06 199 LYS A CA 1
ATOM 1571 C C . LYS A 1 199 ? 2.801 8.306 -20.329 1.00 93.06 199 LYS A C 1
ATOM 1573 O O . LYS A 1 199 ? 3.848 7.940 -20.860 1.00 93.06 199 LYS A O 1
ATOM 1578 N N . LEU A 1 200 ? 2.535 8.142 -19.031 1.00 94.94 200 LEU A N 1
ATOM 1579 C CA . LEU A 1 200 ? 3.442 7.441 -18.129 1.00 94.94 200 LEU A CA 1
ATOM 1580 C C . LEU A 1 200 ? 3.602 5.977 -18.544 1.00 94.94 200 LEU A C 1
ATOM 1582 O O . LEU A 1 200 ? 4.725 5.519 -18.724 1.00 94.94 200 LEU A O 1
ATOM 1586 N N . GLU A 1 201 ? 2.493 5.270 -18.758 1.00 95.06 201 GLU A N 1
ATOM 1587 C CA . GLU A 1 201 ? 2.478 3.877 -19.210 1.00 95.06 201 GLU A CA 1
ATOM 1588 C C . GLU A 1 201 ? 3.259 3.701 -20.519 1.00 95.06 201 GLU A C 1
ATOM 1590 O O . GLU A 1 201 ? 4.164 2.870 -20.594 1.00 95.06 201 GLU A O 1
ATOM 1595 N N . GLN A 1 202 ? 2.999 4.541 -21.525 1.00 94.88 202 GLN A N 1
ATOM 1596 C CA . GLN A 1 202 ? 3.733 4.506 -22.795 1.00 94.88 202 GLN A CA 1
ATOM 1597 C C . GLN A 1 202 ? 5.238 4.719 -22.609 1.00 94.88 202 GLN A C 1
ATOM 1599 O O . GLN A 1 202 ? 6.047 4.020 -23.219 1.00 94.88 202 GLN A O 1
ATOM 1604 N N . TRP A 1 203 ? 5.632 5.685 -21.777 1.00 96.31 203 TRP A N 1
ATOM 1605 C CA . TRP A 1 203 ? 7.042 5.941 -21.505 1.00 96.31 203 TRP A CA 1
ATOM 1606 C C . TRP A 1 203 ? 7.706 4.756 -20.795 1.00 96.31 203 TRP A C 1
ATOM 1608 O O . TRP A 1 203 ? 8.771 4.322 -21.228 1.00 96.31 203 TRP A O 1
ATOM 1618 N N . LEU A 1 204 ? 7.050 4.185 -19.780 1.00 96.62 204 LEU A N 1
ATOM 1619 C CA . LEU A 1 204 ? 7.531 3.023 -19.029 1.00 96.62 204 LEU A CA 1
ATOM 1620 C C . LEU A 1 204 ? 7.713 1.783 -19.916 1.00 96.62 204 LEU A C 1
ATOM 1622 O O . LEU A 1 204 ? 8.705 1.067 -19.771 1.00 96.62 204 LEU A O 1
ATOM 1626 N N . HIS A 1 205 ? 6.801 1.542 -20.862 1.00 95.50 205 HIS A N 1
ATOM 1627 C CA . HIS A 1 205 ? 6.911 0.434 -21.816 1.00 95.50 205 HIS A CA 1
ATOM 1628 C C . HIS A 1 205 ? 8.065 0.589 -22.813 1.00 95.50 205 HIS A C 1
ATOM 1630 O O . HIS A 1 205 ? 8.578 -0.414 -23.305 1.00 95.50 205 HIS A O 1
ATOM 1636 N N . ASN A 1 206 ? 8.501 1.820 -23.083 1.00 95.75 206 ASN A N 1
ATOM 1637 C CA . ASN A 1 206 ? 9.615 2.101 -23.989 1.00 95.75 206 ASN A CA 1
ATOM 1638 C C . ASN A 1 206 ? 10.991 2.032 -23.303 1.00 95.75 206 ASN A C 1
ATOM 1640 O O . ASN A 1 206 ? 12.019 2.163 -23.972 1.00 95.75 206 ASN A O 1
ATOM 1644 N N . LEU A 1 207 ? 11.040 1.843 -21.980 1.00 95.38 207 LEU A N 1
ATOM 1645 C CA . LEU A 1 207 ? 12.297 1.696 -21.251 1.00 95.38 207 LEU A CA 1
ATOM 1646 C C . LEU A 1 207 ? 12.947 0.337 -21.528 1.00 95.38 207 LEU A C 1
ATOM 1648 O O . LEU A 1 207 ? 12.290 -0.698 -21.610 1.00 95.38 207 LEU A O 1
ATOM 1652 N N . THR A 1 208 ? 14.277 0.341 -21.625 1.00 95.12 208 THR A N 1
ATOM 1653 C CA . THR A 1 208 ? 15.076 -0.886 -21.711 1.00 95.12 208 THR A CA 1
ATOM 1654 C C . THR A 1 208 ? 15.562 -1.282 -20.325 1.00 95.12 208 THR A C 1
ATOM 1656 O O . THR A 1 208 ? 16.194 -0.483 -19.634 1.00 95.12 208 THR A O 1
ATOM 1659 N N . TRP A 1 209 ? 15.308 -2.532 -19.943 1.00 95.50 209 TRP A N 1
ATOM 1660 C CA . TRP A 1 209 ? 15.622 -3.050 -18.616 1.00 95.50 209 TRP A CA 1
ATOM 1661 C C . TRP A 1 209 ? 16.863 -3.945 -18.639 1.00 95.50 209 TRP A C 1
ATOM 1663 O O . TRP A 1 209 ? 16.903 -4.985 -19.290 1.00 95.50 209 TRP A O 1
ATOM 1673 N N . THR A 1 210 ? 17.876 -3.530 -17.891 1.00 94.56 210 THR A N 1
ATOM 1674 C CA . THR A 1 210 ? 19.092 -4.273 -17.546 1.00 94.56 210 THR A CA 1
ATOM 1675 C C . THR A 1 210 ? 19.157 -4.457 -16.030 1.00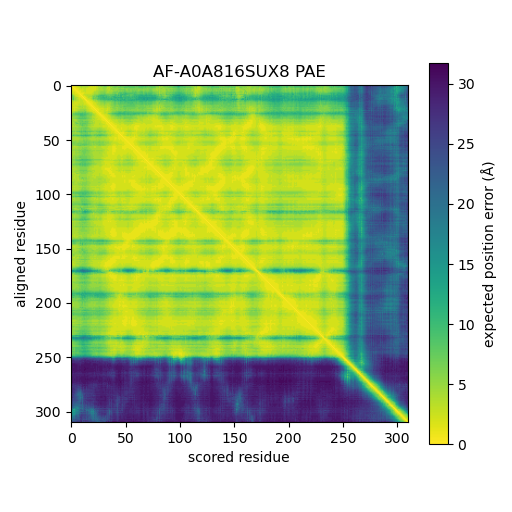 94.56 210 THR A C 1
ATOM 1677 O O . THR A 1 210 ? 18.514 -3.710 -15.292 1.00 94.56 210 THR A O 1
ATOM 1680 N N . SER A 1 211 ? 19.985 -5.375 -15.528 1.00 91.75 211 SER A N 1
ATOM 1681 C CA . SER A 1 211 ? 20.170 -5.538 -14.075 1.00 91.75 211 SER A CA 1
ATOM 1682 C C . SER A 1 211 ? 20.594 -4.234 -13.384 1.00 91.75 211 SER A C 1
ATOM 1684 O O . SER A 1 211 ? 20.135 -3.939 -12.285 1.00 91.75 211 SER A O 1
ATOM 1686 N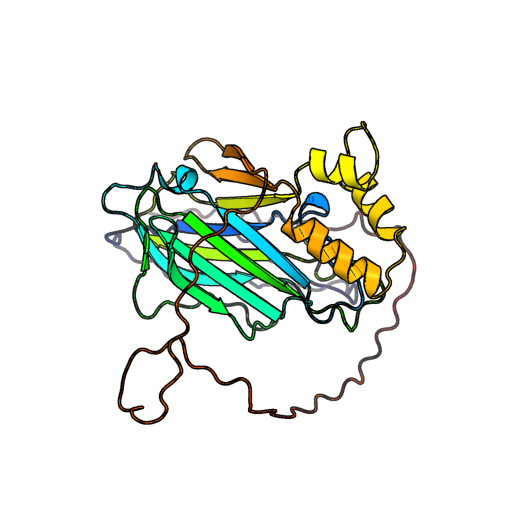 N . ASN A 1 212 ? 21.409 -3.411 -14.055 1.00 95.06 212 ASN A N 1
ATOM 1687 C CA . ASN A 1 212 ? 21.825 -2.110 -13.532 1.00 95.06 212 ASN A CA 1
ATOM 1688 C C . ASN A 1 212 ? 20.661 -1.109 -13.468 1.00 95.06 212 ASN A C 1
ATOM 1690 O O . ASN A 1 212 ? 20.478 -0.447 -12.453 1.00 95.06 212 ASN A O 1
ATOM 1694 N N . SER A 1 213 ? 19.845 -1.012 -14.523 1.00 95.25 213 SER A N 1
ATOM 1695 C CA . SER A 1 213 ? 18.691 -0.104 -14.508 1.00 95.25 213 SER A CA 1
ATOM 1696 C C . SER A 1 213 ? 17.611 -0.558 -13.525 1.00 95.25 213 SER A C 1
ATOM 1698 O O . SER A 1 213 ? 16.925 0.287 -12.974 1.00 95.25 213 SER A O 1
ATOM 1700 N N . VAL A 1 214 ? 17.464 -1.867 -13.274 1.00 96.12 214 VAL A N 1
ATOM 1701 C CA . VAL A 1 214 ? 16.564 -2.386 -12.227 1.00 96.12 214 VAL A CA 1
ATOM 1702 C C . VAL A 1 214 ? 17.016 -1.908 -10.844 1.00 96.12 214 VAL A C 1
ATOM 1704 O O . VAL A 1 214 ? 16.191 -1.429 -10.071 1.00 96.12 214 VAL A O 1
ATOM 1707 N N . ALA A 1 215 ? 18.320 -1.965 -10.550 1.00 95.94 215 ALA A N 1
ATOM 1708 C CA . ALA A 1 215 ? 18.865 -1.449 -9.293 1.00 95.94 215 ALA A CA 1
ATOM 1709 C C . ALA A 1 215 ? 18.658 0.072 -9.154 1.00 95.94 215 ALA A C 1
ATOM 1711 O O . ALA A 1 215 ? 18.147 0.533 -8.138 1.00 95.94 215 ALA A O 1
ATOM 1712 N N . GLN A 1 216 ? 18.947 0.842 -10.208 1.00 96.62 216 GLN A N 1
ATOM 1713 C CA . GLN A 1 216 ? 18.689 2.291 -10.241 1.00 96.62 216 GLN A CA 1
ATOM 1714 C C . GLN A 1 216 ? 17.197 2.625 -10.090 1.00 96.62 216 GLN A C 1
ATOM 1716 O O . GLN A 1 216 ? 16.830 3.638 -9.501 1.00 96.62 216 GLN A O 1
ATOM 1721 N N . TRP A 1 217 ? 16.316 1.767 -10.605 1.00 97.69 217 TRP A N 1
ATOM 1722 C CA . TRP A 1 217 ? 14.875 1.928 -10.454 1.00 97.69 217 TRP A CA 1
ATOM 1723 C C . TRP A 1 217 ? 14.412 1.695 -9.017 1.00 97.69 217 TRP A C 1
ATOM 1725 O O . TRP A 1 217 ? 13.545 2.415 -8.525 1.00 97.69 217 TRP A O 1
ATOM 1735 N N . GLN A 1 218 ? 15.023 0.734 -8.318 1.00 97.75 218 GLN A N 1
ATOM 1736 C CA . GLN A 1 218 ? 14.799 0.548 -6.886 1.00 97.75 218 GLN A CA 1
ATOM 1737 C C . GLN A 1 218 ? 15.260 1.775 -6.087 1.00 97.75 218 GLN A C 1
ATOM 1739 O O . GLN A 1 218 ? 14.550 2.205 -5.182 1.00 97.75 218 GLN A O 1
ATOM 1744 N N . GLU A 1 219 ? 16.408 2.367 -6.429 1.00 96.75 219 GLU A N 1
ATOM 1745 C CA . GLU A 1 219 ? 16.886 3.614 -5.811 1.00 96.75 219 GLU A CA 1
ATOM 1746 C C . GLU A 1 219 ? 15.908 4.770 -6.047 1.00 96.75 219 GLU A C 1
ATOM 1748 O O . GLU A 1 219 ? 15.515 5.440 -5.093 1.00 96.75 219 GLU A O 1
ATOM 1753 N N . PHE A 1 220 ? 15.422 4.941 -7.283 1.00 96.69 220 PHE A N 1
ATOM 1754 C CA . PHE A 1 220 ? 14.371 5.914 -7.589 1.00 96.69 220 PHE A CA 1
ATOM 1755 C C . PHE A 1 220 ? 13.135 5.697 -6.713 1.00 96.69 220 PHE A C 1
ATOM 1757 O O . PHE A 1 220 ? 12.652 6.643 -6.097 1.00 96.69 220 PHE A O 1
ATOM 1764 N N . TYR A 1 221 ? 12.647 4.459 -6.592 1.00 96.38 221 TYR A N 1
ATOM 1765 C CA . TYR A 1 221 ? 11.528 4.161 -5.702 1.00 96.38 221 TYR A CA 1
ATOM 1766 C C . TYR A 1 221 ? 11.854 4.514 -4.250 1.00 96.38 221 TYR A C 1
ATOM 1768 O O . TYR A 1 221 ? 11.020 5.117 -3.584 1.00 96.38 221 TYR A O 1
ATOM 1776 N N . ASN A 1 222 ? 13.045 4.214 -3.744 1.00 95.00 222 ASN A N 1
ATOM 1777 C CA . ASN A 1 222 ? 13.407 4.512 -2.357 1.00 95.00 222 ASN A CA 1
ATOM 1778 C C . ASN A 1 222 ? 13.457 6.024 -2.064 1.00 95.00 222 ASN A C 1
ATOM 1780 O O . ASN A 1 222 ? 13.095 6.449 -0.967 1.00 95.00 222 ASN A O 1
ATOM 1784 N N . GLU A 1 223 ? 13.884 6.833 -3.034 1.00 95.38 223 GLU A N 1
ATOM 1785 C CA . GLU A 1 223 ? 14.146 8.264 -2.836 1.00 95.38 223 GLU A CA 1
ATOM 1786 C C . GLU A 1 223 ? 13.023 9.184 -3.320 1.00 95.38 223 GLU A C 1
ATOM 1788 O O . GLU A 1 223 ? 12.921 10.316 -2.845 1.00 95.38 223 GLU A O 1
ATOM 1793 N N . ALA A 1 224 ? 12.178 8.724 -4.245 1.00 96.38 224 ALA A N 1
ATOM 1794 C CA . ALA A 1 224 ? 11.173 9.567 -4.877 1.00 96.38 224 ALA A CA 1
ATOM 1795 C C . ALA A 1 224 ? 10.190 10.172 -3.867 1.00 96.38 224 ALA A C 1
ATOM 1797 O O . ALA A 1 224 ? 9.710 9.511 -2.939 1.00 96.38 224 ALA A O 1
ATOM 1798 N N . GLN A 1 225 ? 9.818 11.426 -4.120 1.00 96.81 225 GLN A N 1
ATOM 1799 C CA . GLN A 1 225 ? 8.763 12.092 -3.370 1.00 96.81 225 GLN A CA 1
ATOM 1800 C C . GLN A 1 225 ? 7.460 11.293 -3.472 1.00 96.81 225 GLN A C 1
ATOM 1802 O O . GLN A 1 225 ? 7.142 10.714 -4.515 1.00 96.81 225 GLN A O 1
ATOM 1807 N N . ARG A 1 226 ? 6.712 11.244 -2.373 1.00 95.94 226 ARG A N 1
ATOM 1808 C CA . ARG A 1 226 ? 5.442 10.530 -2.277 1.00 95.94 226 ARG A CA 1
ATOM 1809 C C . ARG A 1 226 ? 4.297 11.504 -2.162 1.00 95.94 226 ARG A C 1
ATOM 1811 O O . ARG A 1 226 ? 4.284 12.342 -1.267 1.00 95.94 226 ARG A O 1
ATOM 1818 N N . PHE A 1 227 ? 3.302 11.311 -3.004 1.00 95.50 227 PHE A N 1
ATOM 1819 C CA . PHE A 1 227 ? 1.975 11.835 -2.765 1.00 95.50 227 PHE A CA 1
ATOM 1820 C C . PHE A 1 227 ? 1.240 10.889 -1.815 1.00 95.50 227 PHE A C 1
ATOM 1822 O O . PHE A 1 227 ? 1.248 9.673 -2.011 1.00 95.50 227 PHE A O 1
ATOM 1829 N N . ILE A 1 228 ? 0.613 11.438 -0.783 1.00 95.69 228 ILE A N 1
ATOM 1830 C CA . ILE A 1 228 ? -0.154 10.697 0.213 1.00 95.69 228 ILE A CA 1
ATOM 1831 C C . ILE A 1 228 ? -1.568 11.228 0.222 1.00 95.69 228 ILE A C 1
ATOM 1833 O O . ILE A 1 228 ? -1.791 12.435 0.284 1.00 95.69 228 ILE A O 1
ATOM 1837 N N . MET A 1 229 ? -2.509 10.300 0.234 1.00 94.62 229 MET A N 1
ATOM 1838 C CA . MET A 1 229 ? -3.921 10.571 0.359 1.00 94.62 229 MET A CA 1
ATOM 1839 C C . MET A 1 229 ? -4.468 9.779 1.543 1.00 94.62 229 MET A C 1
ATOM 1841 O O . MET A 1 229 ? -4.368 8.551 1.563 1.00 94.62 229 MET A O 1
ATOM 1845 N N . TYR A 1 230 ? -5.078 10.463 2.508 1.00 93.19 230 TYR A N 1
ATOM 1846 C CA . TYR A 1 230 ? -5.764 9.804 3.616 1.00 93.19 230 TYR A CA 1
ATOM 1847 C C . TYR A 1 230 ? -7.095 10.460 3.949 1.00 93.19 230 TYR A C 1
ATOM 1849 O O . TYR A 1 230 ? -7.309 11.648 3.713 1.00 93.19 230 TYR A O 1
ATOM 1857 N N . ASP A 1 231 ? -8.006 9.649 4.470 1.00 86.69 231 ASP A N 1
ATOM 1858 C CA . ASP A 1 231 ? -9.333 10.096 4.879 1.00 86.69 231 ASP A CA 1
ATOM 1859 C C . ASP A 1 231 ? -9.253 11.004 6.121 1.00 86.69 231 ASP A C 1
ATOM 1861 O O . ASP A 1 231 ? -8.391 10.824 6.983 1.00 86.69 231 ASP A O 1
ATOM 1865 N N . ARG A 1 232 ? -10.153 11.986 6.203 1.00 82.56 232 ARG A N 1
ATOM 1866 C CA . ARG A 1 232 ? -10.423 12.819 7.380 1.00 82.56 232 ARG A CA 1
ATOM 1867 C C . ARG A 1 232 ? -11.923 12.947 7.662 1.00 82.56 232 ARG A C 1
ATOM 1869 O O . ARG A 1 232 ? -12.410 14.003 8.070 1.00 82.56 232 ARG A O 1
ATOM 1876 N N . GLY A 1 233 ? -12.668 11.861 7.496 1.00 77.19 233 GLY A N 1
ATOM 1877 C CA . GLY A 1 233 ? -14.107 11.815 7.724 1.00 77.19 233 GLY A CA 1
ATOM 1878 C C . GLY A 1 233 ? -14.871 12.202 6.473 1.00 77.19 233 GLY A C 1
ATOM 1879 O O . GLY A 1 233 ? -15.245 11.361 5.665 1.00 77.19 233 GLY A O 1
ATOM 1880 N N . SER A 1 234 ? -15.159 13.492 6.322 1.00 78.69 234 SER A N 1
ATOM 1881 C CA . SER A 1 234 ? -16.000 13.979 5.222 1.00 78.69 234 SER A CA 1
ATOM 1882 C C . SER A 1 234 ? -15.222 14.374 3.966 1.00 78.69 234 SER A C 1
ATOM 1884 O O . SER A 1 234 ? -15.838 14.698 2.949 1.00 78.69 234 SER A O 1
ATOM 1886 N N . TYR A 1 235 ? -13.889 14.376 4.019 1.00 84.12 235 TYR A N 1
ATOM 1887 C CA . TYR A 1 235 ? -13.026 14.781 2.914 1.00 84.12 235 TYR A CA 1
ATOM 1888 C C . TYR A 1 235 ? -11.691 14.027 2.929 1.00 84.12 235 TYR A C 1
ATOM 1890 O O . TYR A 1 235 ? -11.281 13.484 3.953 1.00 84.12 235 TYR A O 1
ATOM 1898 N N . MET A 1 236 ? -11.005 14.029 1.784 1.00 88.31 236 MET A N 1
ATOM 1899 C CA . MET A 1 236 ? -9.656 13.478 1.641 1.00 88.31 236 MET A CA 1
ATOM 1900 C C . MET A 1 236 ? -8.616 14.573 1.877 1.00 88.31 236 MET A C 1
ATOM 1902 O O . MET A 1 236 ? -8.708 15.656 1.298 1.00 88.31 236 MET A O 1
ATOM 1906 N N . GLU A 1 237 ? -7.623 14.282 2.705 1.00 92.00 237 GLU A N 1
ATOM 1907 C CA . GLU A 1 237 ? -6.442 15.114 2.897 1.00 92.00 237 GLU A CA 1
ATOM 1908 C C . GLU A 1 237 ? -5.322 14.623 1.975 1.00 92.00 237 GLU A C 1
ATOM 1910 O O . GLU A 1 237 ? -5.143 13.416 1.774 1.00 92.00 237 GLU A O 1
ATOM 1915 N N . PHE A 1 238 ? -4.558 15.568 1.432 1.00 93.38 238 PHE A N 1
ATOM 1916 C CA . PHE A 1 238 ? -3.457 15.298 0.520 1.00 93.38 238 PHE A CA 1
ATOM 1917 C C . PHE A 1 238 ? -2.177 15.919 1.059 1.00 93.38 238 PHE A C 1
ATOM 1919 O O . PHE A 1 238 ? -2.168 17.082 1.461 1.00 93.38 238 PHE A O 1
ATOM 1926 N N . ASN A 1 239 ? -1.092 15.155 1.055 1.00 93.75 239 ASN A N 1
ATOM 1927 C CA . ASN A 1 239 ? 0.208 15.623 1.512 1.00 93.75 239 ASN A CA 1
ATOM 1928 C C . ASN A 1 239 ? 1.314 15.108 0.589 1.00 93.75 239 ASN A C 1
ATOM 1930 O O . ASN A 1 239 ? 1.179 14.043 -0.009 1.00 93.75 239 ASN A O 1
ATOM 1934 N N . VAL A 1 240 ? 2.416 15.846 0.497 1.00 95.12 240 VAL A N 1
ATOM 1935 C CA . VAL A 1 240 ? 3.616 15.415 -0.221 1.00 95.12 240 VAL A CA 1
ATOM 1936 C C . VAL A 1 240 ? 4.710 15.151 0.801 1.00 95.12 240 VAL A C 1
ATOM 1938 O O . VAL A 1 240 ? 5.110 16.048 1.543 1.00 95.12 240 VAL A O 1
ATOM 1941 N N . LEU A 1 241 ? 5.214 13.921 0.839 1.00 94.19 241 LEU A N 1
ATOM 1942 C CA . LEU A 1 241 ? 6.423 13.588 1.579 1.00 94.19 241 LEU A CA 1
ATOM 1943 C C . LEU A 1 241 ? 7.629 13.652 0.645 1.00 94.19 241 LEU A C 1
ATOM 1945 O O . LEU A 1 241 ? 7.670 12.903 -0.331 1.00 94.19 241 LEU A O 1
ATOM 1949 N N . PRO A 1 242 ? 8.647 14.474 0.951 1.00 93.38 242 PRO A N 1
ATOM 1950 C CA . PRO A 1 242 ? 9.862 14.535 0.144 1.00 93.38 242 PRO A CA 1
ATOM 1951 C C . PRO A 1 242 ? 10.588 13.189 0.032 1.00 93.38 242 PRO A C 1
ATOM 1953 O O . PRO A 1 242 ? 11.204 12.901 -0.983 1.00 93.38 242 PRO A O 1
ATOM 1956 N N . THR A 1 243 ? 10.523 12.368 1.078 1.00 91.88 243 THR A N 1
ATOM 1957 C CA . THR A 1 243 ? 11.027 10.994 1.095 1.00 91.88 243 THR A CA 1
ATOM 1958 C C . THR A 1 243 ? 10.312 10.219 2.199 1.00 91.88 243 THR A C 1
ATOM 1960 O O . THR A 1 243 ? 9.713 10.824 3.097 1.00 91.88 243 THR A O 1
ATOM 1963 N N . ILE A 1 244 ? 10.360 8.888 2.150 1.00 92.81 244 ILE A N 1
ATOM 1964 C CA . ILE A 1 244 ? 9.796 8.047 3.208 1.00 92.81 244 ILE A CA 1
ATOM 1965 C C . ILE A 1 244 ? 10.632 8.233 4.487 1.00 92.81 244 ILE A C 1
ATOM 1967 O O . ILE A 1 244 ? 11.853 8.051 4.447 1.00 92.81 244 ILE A O 1
ATOM 1971 N N . PRO A 1 245 ? 10.017 8.599 5.629 1.00 92.31 245 PRO A N 1
ATOM 1972 C CA . PRO A 1 245 ? 10.753 8.812 6.868 1.00 92.31 245 PRO A CA 1
ATOM 1973 C C . PRO A 1 245 ? 11.491 7.556 7.328 1.00 92.31 245 PRO A C 1
ATOM 1975 O O . PRO A 1 245 ? 10.948 6.450 7.304 1.00 92.31 245 PRO A O 1
ATOM 1978 N N . LYS A 1 246 ? 12.721 7.744 7.814 1.00 92.25 246 LYS A N 1
ATOM 1979 C CA . LYS A 1 246 ? 13.457 6.698 8.527 1.00 92.25 246 LYS A CA 1
ATOM 1980 C C . LYS A 1 246 ? 12.940 6.606 9.960 1.00 92.25 246 LYS A C 1
ATOM 1982 O O . LYS A 1 246 ? 12.844 7.619 10.648 1.00 92.25 246 LYS A O 1
ATOM 1987 N N . TYR A 1 247 ? 12.672 5.390 10.403 1.00 92.12 247 TYR A N 1
ATOM 1988 C CA . TYR A 1 247 ? 12.274 5.061 11.766 1.00 92.12 247 TYR A CA 1
ATOM 1989 C C . TYR A 1 247 ? 13.220 3.997 12.321 1.00 92.12 247 TYR A C 1
ATOM 1991 O O . TYR A 1 247 ? 13.857 3.266 11.560 1.00 92.12 247 TYR A O 1
ATOM 1999 N N . GLU A 1 248 ? 13.334 3.929 13.644 1.00 93.31 248 GLU A N 1
ATOM 2000 C CA . GLU A 1 248 ? 14.020 2.818 14.297 1.00 93.31 248 GLU A CA 1
ATOM 2001 C C . GLU A 1 248 ? 13.204 1.547 14.061 1.00 93.31 248 GLU A C 1
ATOM 2003 O O . GLU A 1 248 ? 12.016 1.501 14.388 1.00 93.31 248 GLU A O 1
ATOM 2008 N N . ASP A 1 249 ? 13.812 0.549 13.425 1.00 90.25 249 ASP A N 1
ATOM 2009 C CA . ASP A 1 249 ? 13.112 -0.686 13.097 1.00 90.25 249 ASP A CA 1
ATOM 2010 C C . ASP A 1 249 ? 12.996 -1.610 14.322 1.00 90.25 249 ASP A C 1
ATOM 2012 O O . ASP A 1 249 ? 13.680 -1.430 15.331 1.00 90.25 249 ASP A O 1
ATOM 2016 N N . LEU A 1 250 ? 12.121 -2.610 14.226 1.00 86.12 250 LEU A N 1
ATOM 2017 C CA . LEU A 1 250 ? 11.992 -3.667 15.220 1.00 86.12 250 LEU A CA 1
ATOM 2018 C C . LEU A 1 250 ? 13.354 -4.326 15.437 1.00 86.12 250 LEU A C 1
ATOM 2020 O O . LEU A 1 250 ? 13.994 -4.775 14.483 1.00 86.12 250 LEU A O 1
ATOM 2024 N N . GLN A 1 251 ? 13.775 -4.412 16.696 1.00 73.88 251 GLN A N 1
ATOM 2025 C CA . GLN A 1 251 ? 14.935 -5.211 17.062 1.00 73.88 251 GLN A CA 1
ATOM 2026 C C . GLN A 1 251 ? 14.625 -6.671 16.711 1.00 73.88 251 GLN A C 1
ATOM 2028 O O . GLN A 1 251 ? 13.629 -7.234 17.169 1.00 73.88 251 GLN A O 1
ATOM 2033 N N . ILE A 1 252 ? 15.452 -7.271 15.857 1.00 58.84 252 ILE A N 1
ATOM 2034 C CA . ILE A 1 252 ? 15.361 -8.697 15.550 1.00 58.84 252 ILE A CA 1
ATOM 2035 C C . ILE A 1 252 ? 15.960 -9.427 16.752 1.00 58.84 252 ILE A C 1
ATOM 2037 O O . ILE A 1 252 ? 17.180 -9.541 16.859 1.00 58.84 252 ILE A O 1
ATOM 2041 N N . GLU A 1 253 ? 15.118 -9.893 17.672 1.00 52.06 253 GLU A N 1
ATOM 2042 C CA . GLU A 1 253 ? 15.571 -10.817 18.711 1.00 52.06 253 GLU A CA 1
ATOM 2043 C C . GLU A 1 253 ? 16.008 -12.130 18.034 1.00 52.06 253 GLU A C 1
ATOM 2045 O O . GLU A 1 253 ? 15.225 -12.725 17.284 1.00 52.06 253 GLU A O 1
ATOM 2050 N N . PRO A 1 254 ? 17.255 -12.597 18.230 1.00 42.03 254 PRO A N 1
ATOM 2051 C CA . PRO A 1 254 ? 17.704 -13.853 17.651 1.00 42.03 254 PRO A CA 1
ATOM 2052 C C . PRO A 1 254 ? 16.864 -15.004 18.216 1.00 42.03 254 PRO A C 1
ATOM 2054 O O . PRO A 1 254 ? 16.840 -15.237 19.424 1.00 42.03 254 PRO A O 1
ATOM 2057 N N . CYS A 1 255 ? 16.179 -15.733 17.332 1.00 43.97 255 CYS A N 1
ATOM 2058 C CA . CYS A 1 255 ? 15.262 -16.806 17.709 1.00 43.97 255 CYS A CA 1
ATOM 2059 C C . CYS A 1 255 ? 16.000 -17.889 18.526 1.00 43.97 255 CYS A C 1
ATOM 2061 O O . CYS A 1 255 ? 16.832 -18.641 18.007 1.00 43.97 255 CYS A O 1
ATOM 2063 N N . ASN A 1 256 ? 15.721 -17.963 19.830 1.00 41.59 256 ASN A N 1
ATOM 2064 C CA . ASN A 1 256 ? 16.412 -18.859 20.752 1.00 41.59 256 ASN A CA 1
ATOM 2065 C C . ASN A 1 256 ? 15.623 -20.173 20.866 1.00 41.59 256 ASN A C 1
ATOM 2067 O O . ASN A 1 256 ? 14.698 -20.308 21.659 1.00 41.59 256 ASN A O 1
ATOM 2071 N N . ARG A 1 257 ? 15.995 -21.164 20.046 1.00 45.06 257 ARG A N 1
ATOM 2072 C CA . ARG A 1 257 ? 15.304 -22.459 19.840 1.00 45.06 257 ARG A CA 1
ATOM 2073 C C . ARG A 1 257 ? 15.052 -23.336 21.087 1.00 45.06 257 ARG A C 1
ATOM 2075 O O . ARG A 1 257 ? 14.541 -24.443 20.942 1.00 45.06 257 ARG A O 1
ATOM 2082 N N . LYS A 1 258 ? 15.454 -22.925 22.293 1.00 39.25 258 LYS A N 1
ATOM 2083 C CA . LYS A 1 258 ? 15.477 -23.797 23.482 1.00 39.25 258 LYS A CA 1
ATOM 2084 C C . LYS A 1 258 ? 14.205 -23.809 24.331 1.00 39.25 258 LYS A C 1
ATOM 2086 O O . LYS A 1 258 ? 14.105 -24.685 25.182 1.00 39.25 258 LYS A O 1
ATOM 2091 N N . GLU A 1 259 ? 13.226 -22.943 24.084 1.00 37.84 259 GLU A N 1
ATOM 2092 C CA . GLU A 1 259 ? 12.005 -22.891 24.905 1.00 37.84 259 GLU A CA 1
ATOM 2093 C C . GLU A 1 259 ? 10.732 -22.758 24.060 1.00 37.84 259 GLU A C 1
ATOM 2095 O O . GLU A 1 259 ? 9.942 -21.841 24.233 1.00 37.84 259 GLU A O 1
ATOM 2100 N N . ILE A 1 260 ? 10.471 -23.712 23.158 1.00 42.41 260 ILE A N 1
ATOM 2101 C CA . ILE A 1 260 ? 9.114 -23.869 22.606 1.00 42.41 260 ILE A CA 1
ATOM 2102 C C . ILE A 1 260 ? 8.317 -24.777 23.551 1.00 42.41 260 ILE A C 1
ATOM 2104 O O . ILE A 1 260 ? 8.070 -25.952 23.285 1.00 42.41 260 ILE A O 1
ATOM 2108 N N . GLN A 1 261 ? 7.924 -24.214 24.692 1.00 36.38 261 GLN A N 1
ATOM 2109 C CA . GLN A 1 261 ? 6.795 -24.689 25.486 1.00 36.38 261 GLN A CA 1
ATOM 2110 C C . GLN A 1 261 ? 5.844 -23.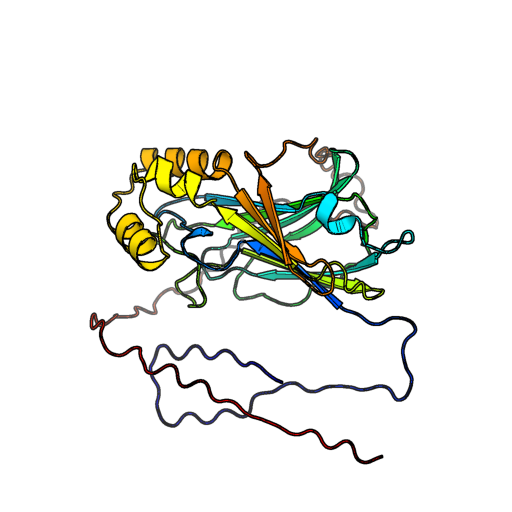509 25.689 1.00 36.38 261 GLN A C 1
ATOM 2112 O O . GLN A 1 261 ? 5.984 -22.733 26.620 1.00 36.38 261 GLN A O 1
ATOM 2117 N N . HIS A 1 262 ? 4.853 -23.431 24.800 1.00 39.59 262 HIS A N 1
ATOM 2118 C CA . HIS A 1 262 ? 3.717 -22.510 24.828 1.00 39.59 262 HIS A CA 1
ATOM 2119 C C . HIS A 1 262 ? 3.997 -20.998 24.649 1.00 39.59 262 HIS A C 1
ATOM 2121 O O . HIS A 1 262 ? 4.619 -20.339 25.469 1.00 39.59 262 HIS A O 1
ATOM 2127 N N . SER A 1 263 ? 3.285 -20.446 23.654 1.00 38.62 263 SER A N 1
ATOM 2128 C CA . SER A 1 263 ? 2.826 -19.052 23.491 1.00 38.62 263 SER A CA 1
ATOM 2129 C C . SER A 1 263 ? 3.606 -18.110 22.551 1.00 38.62 263 SER A C 1
ATOM 2131 O O . SER A 1 263 ? 4.800 -17.901 22.673 1.00 38.62 263 SER A O 1
ATOM 2133 N N . ASN A 1 264 ? 2.831 -17.504 21.641 1.00 41.31 264 ASN A N 1
ATOM 2134 C CA . ASN A 1 264 ? 2.896 -16.114 21.167 1.00 41.31 264 ASN A CA 1
ATOM 2135 C C . ASN A 1 264 ? 4.052 -15.556 20.319 1.00 41.31 264 ASN A C 1
ATOM 2137 O O . ASN A 1 264 ? 3.981 -14.372 19.989 1.00 41.31 264 ASN A O 1
ATOM 2141 N N . ASP A 1 265 ? 4.996 -16.345 19.822 1.00 34.25 265 ASP A N 1
ATOM 2142 C CA . ASP A 1 265 ? 6.017 -15.790 18.920 1.00 34.25 265 ASP A CA 1
ATOM 2143 C C . ASP A 1 265 ? 5.581 -15.775 17.445 1.00 34.25 265 ASP A C 1
ATOM 2145 O O . ASP A 1 265 ? 5.813 -16.708 16.681 1.00 34.25 265 ASP A O 1
ATOM 2149 N N . GLN A 1 266 ? 4.986 -14.658 17.015 1.00 44.00 266 GLN A N 1
ATOM 2150 C CA . GLN A 1 266 ? 4.761 -14.317 15.596 1.00 44.00 266 GLN A CA 1
ATOM 2151 C C . GLN A 1 266 ? 6.056 -13.956 14.832 1.00 44.00 266 GLN A C 1
ATOM 2153 O O . GLN A 1 266 ? 5.990 -13.569 13.667 1.00 44.00 266 GLN A O 1
ATOM 2158 N N . LEU A 1 267 ? 7.226 -14.047 15.475 1.00 40.38 267 LEU A N 1
ATOM 2159 C CA . LEU A 1 267 ? 8.514 -13.579 14.944 1.00 40.38 267 LEU A CA 1
ATOM 2160 C C . LEU A 1 267 ? 9.467 -14.703 14.505 1.00 40.38 267 LEU A C 1
ATOM 2162 O O . LEU A 1 267 ? 10.556 -14.405 14.024 1.00 40.38 267 LEU A O 1
ATOM 2166 N N . CYS A 1 268 ? 9.075 -15.975 14.624 1.00 34.06 268 CYS A N 1
ATOM 2167 C CA . CYS A 1 268 ? 9.921 -17.103 14.231 1.00 34.06 268 CYS A CA 1
ATOM 2168 C C . CYS A 1 268 ? 9.230 -17.998 13.192 1.00 34.06 268 CYS A C 1
ATOM 2170 O O . CYS A 1 268 ? 8.591 -18.990 13.537 1.00 34.06 268 CYS A O 1
ATOM 2172 N N . HIS A 1 269 ? 9.417 -17.691 11.909 1.00 37.16 269 HIS A N 1
ATOM 2173 C CA . HIS A 1 269 ? 9.283 -18.672 10.834 1.00 37.16 269 HIS A CA 1
ATOM 2174 C C . HIS A 1 269 ? 10.633 -18.767 10.114 1.00 37.16 269 HIS A C 1
ATOM 2176 O O . HIS A 1 269 ? 11.072 -17.815 9.480 1.00 37.16 269 HIS A O 1
ATOM 2182 N N . GLU A 1 270 ? 11.338 -19.895 10.265 1.00 32.00 270 GLU A N 1
ATOM 2183 C CA . GLU A 1 270 ? 12.542 -20.165 9.472 1.00 32.00 270 GLU A CA 1
ATOM 2184 C C . GLU A 1 270 ? 12.145 -20.460 8.021 1.00 32.00 270 GLU A C 1
ATOM 2186 O O . GLU A 1 270 ? 11.370 -21.372 7.731 1.00 32.00 270 GLU A O 1
ATOM 2191 N N . SER A 1 271 ? 12.746 -19.707 7.107 1.00 33.94 271 SER A N 1
ATOM 2192 C CA . SER A 1 271 ? 12.860 -20.000 5.686 1.00 33.94 271 SER A CA 1
ATOM 2193 C C . SER A 1 271 ? 13.883 -21.118 5.471 1.00 33.94 271 SER A C 1
ATOM 2195 O O . SER A 1 271 ? 15.026 -20.832 5.140 1.00 33.94 271 SER A O 1
ATOM 2197 N N . ASN A 1 272 ? 13.532 -22.389 5.715 1.00 28.70 272 ASN A N 1
ATOM 2198 C CA . ASN A 1 272 ? 14.444 -23.498 5.381 1.00 28.70 272 ASN A CA 1
ATOM 2199 C C . ASN A 1 272 ? 13.828 -24.901 5.234 1.00 28.70 272 ASN A C 1
ATOM 2201 O O . ASN A 1 272 ? 14.552 -25.882 5.361 1.00 28.70 272 ASN A O 1
ATOM 2205 N N . ASP A 1 273 ? 12.552 -25.020 4.864 1.00 27.27 273 ASP A N 1
ATOM 2206 C CA . ASP A 1 273 ? 12.035 -26.281 4.318 1.00 27.27 273 ASP A CA 1
ATOM 2207 C C . ASP A 1 273 ? 11.612 -26.067 2.863 1.00 27.27 273 ASP A C 1
ATOM 2209 O O . ASP A 1 273 ? 10.507 -25.620 2.557 1.00 27.27 273 ASP A O 1
ATOM 2213 N N . SER A 1 274 ? 12.523 -26.384 1.941 1.00 26.39 274 SER A N 1
ATOM 2214 C CA . SER A 1 274 ? 12.182 -26.646 0.548 1.00 26.39 274 SER A CA 1
ATOM 2215 C C . SER A 1 274 ? 11.306 -27.898 0.494 1.00 26.39 274 SER A C 1
ATOM 2217 O O . SER A 1 274 ? 11.801 -29.019 0.363 1.00 26.39 274 SER A O 1
ATOM 2219 N N . ILE A 1 275 ? 9.994 -27.721 0.616 1.00 26.25 275 ILE A N 1
ATOM 2220 C CA . ILE A 1 275 ? 9.047 -28.719 0.136 1.00 26.25 275 ILE A CA 1
ATOM 2221 C C . ILE A 1 275 ? 8.963 -28.505 -1.375 1.00 26.25 275 ILE A C 1
ATOM 2223 O O . ILE A 1 275 ? 8.246 -27.622 -1.847 1.00 26.25 275 ILE A O 1
ATOM 2227 N N . ASP A 1 276 ? 9.734 -29.292 -2.126 1.00 24.20 276 ASP A N 1
ATOM 2228 C CA . ASP A 1 276 ? 9.519 -29.474 -3.561 1.00 24.20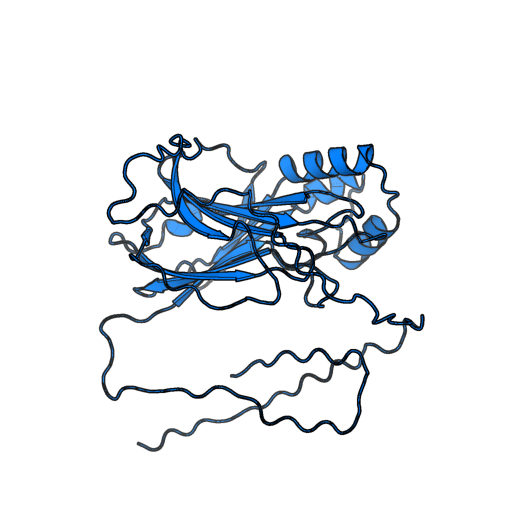 276 ASP A CA 1
ATOM 2229 C C . ASP A 1 276 ? 8.116 -30.061 -3.752 1.00 24.20 276 ASP A C 1
ATOM 2231 O O . ASP A 1 276 ? 7.889 -31.262 -3.594 1.00 24.20 276 ASP A O 1
ATOM 2235 N N . ILE A 1 277 ? 7.149 -29.196 -4.059 1.00 28.25 277 ILE A N 1
ATOM 2236 C CA . ILE A 1 277 ? 5.875 -29.622 -4.627 1.00 28.25 277 ILE A CA 1
ATOM 2237 C C . ILE A 1 277 ? 5.996 -29.432 -6.134 1.00 28.25 277 ILE A C 1
ATOM 2239 O O . ILE A 1 277 ? 5.803 -28.337 -6.665 1.00 28.25 277 ILE A O 1
ATOM 2243 N N . ASP A 1 278 ? 6.366 -30.519 -6.805 1.00 23.52 278 ASP A N 1
ATOM 2244 C CA . ASP A 1 278 ? 6.375 -30.627 -8.257 1.00 23.52 278 ASP A CA 1
ATOM 2245 C C . ASP A 1 278 ? 4.930 -30.516 -8.772 1.00 23.52 278 ASP A C 1
ATOM 2247 O O . ASP A 1 278 ? 4.130 -31.447 -8.659 1.00 23.52 278 ASP A O 1
ATOM 2251 N N . TYR A 1 279 ? 4.562 -29.335 -9.271 1.00 28.56 279 TYR A N 1
ATOM 2252 C CA . TYR A 1 279 ? 3.343 -29.144 -10.048 1.00 28.56 279 TYR A CA 1
ATOM 2253 C C . TYR A 1 279 ? 3.715 -29.116 -11.526 1.00 28.56 279 TYR A C 1
ATOM 2255 O O . TYR A 1 279 ? 4.374 -28.186 -11.995 1.00 28.56 279 TYR A O 1
ATOM 2263 N N . ASP A 1 280 ? 3.247 -30.136 -12.242 1.00 24.05 280 ASP A N 1
ATOM 2264 C CA . ASP A 1 280 ? 3.321 -30.306 -13.692 1.00 24.05 280 ASP A CA 1
ATOM 2265 C C . ASP A 1 280 ? 2.873 -29.016 -14.418 1.00 24.05 280 ASP A C 1
ATOM 2267 O O . ASP A 1 280 ? 1.686 -28.699 -14.517 1.00 24.05 280 ASP A O 1
ATOM 2271 N N . ARG A 1 281 ? 3.844 -28.215 -14.887 1.00 31.50 281 ARG A N 1
ATOM 2272 C CA . ARG A 1 281 ? 3.644 -26.920 -15.574 1.00 31.50 281 ARG A CA 1
ATOM 2273 C C . ARG A 1 281 ? 3.362 -27.084 -17.073 1.00 31.50 281 ARG A C 1
ATOM 2275 O O . ARG A 1 281 ? 3.897 -26.334 -17.888 1.00 31.50 281 ARG A O 1
ATOM 2282 N N . ASN A 1 282 ? 2.525 -28.041 -17.454 1.00 24.73 282 ASN A N 1
ATOM 2283 C CA . ASN A 1 282 ? 2.226 -28.323 -18.862 1.00 24.73 282 ASN A CA 1
ATOM 2284 C C . ASN A 1 282 ? 0.936 -27.681 -19.398 1.00 24.73 282 ASN A C 1
ATOM 2286 O O . ASN A 1 282 ? 0.330 -28.216 -20.322 1.00 24.73 282 ASN A O 1
ATOM 2290 N N . ASP A 1 283 ? 0.552 -26.495 -18.918 1.00 28.34 283 ASP A N 1
ATOM 2291 C CA . ASP A 1 283 ? -0.460 -25.681 -19.604 1.00 28.34 283 ASP A CA 1
ATOM 2292 C C . ASP A 1 283 ? 0.206 -24.526 -20.364 1.00 28.34 283 ASP A C 1
ATOM 2294 O O . ASP A 1 283 ? 0.393 -23.409 -19.876 1.00 28.34 283 ASP A O 1
ATOM 2298 N N . SER A 1 284 ? 0.581 -24.814 -21.611 1.00 25.58 284 SER A N 1
ATOM 2299 C CA . SER A 1 284 ? 1.033 -23.819 -22.579 1.00 25.58 284 SER A CA 1
ATOM 2300 C C . SER A 1 284 ? -0.154 -22.975 -23.060 1.00 25.58 284 SER A C 1
ATOM 2302 O O . SER A 1 284 ? -0.906 -23.391 -23.945 1.00 25.58 284 SER A O 1
ATOM 2304 N N . TYR A 1 285 ? -0.325 -21.771 -22.517 1.00 29.44 285 TYR A N 1
ATOM 2305 C CA . TYR A 1 285 ? -1.276 -20.796 -23.057 1.00 29.44 285 TYR A CA 1
ATOM 2306 C C . TYR A 1 285 ? -0.663 -20.090 -24.277 1.00 29.44 285 TYR A C 1
ATOM 2308 O O . TYR A 1 285 ? 0.258 -19.284 -24.152 1.00 29.44 285 TYR A O 1
ATOM 2316 N N . ARG A 1 286 ? -1.175 -20.392 -25.477 1.00 24.16 286 ARG A N 1
ATOM 2317 C CA . ARG A 1 286 ? -0.950 -19.581 -26.686 1.00 24.16 286 ARG A CA 1
ATOM 2318 C C . ARG A 1 286 ? -1.813 -18.321 -26.589 1.00 24.16 286 ARG A C 1
ATOM 2320 O O . ARG A 1 286 ? -3.032 -18.438 -26.514 1.00 24.16 286 ARG A O 1
ATOM 2327 N N . TYR A 1 287 ? -1.183 -17.148 -26.601 1.00 34.19 287 TYR A N 1
ATOM 2328 C CA . TYR A 1 287 ? -1.868 -15.856 -26.651 1.00 34.19 287 TYR A CA 1
ATOM 2329 C C . TYR A 1 287 ? -1.888 -15.320 -28.079 1.00 34.19 287 TYR A C 1
ATOM 2331 O O . TYR A 1 287 ? -0.846 -15.253 -28.733 1.00 34.19 287 TYR A O 1
ATOM 2339 N N . ASP A 1 288 ? -3.083 -14.954 -28.533 1.00 26.11 288 ASP A N 1
ATOM 2340 C CA . ASP A 1 288 ? -3.312 -14.266 -29.798 1.00 26.11 288 ASP A CA 1
ATOM 2341 C C . ASP A 1 288 ? -3.138 -12.755 -29.581 1.00 26.11 288 ASP A C 1
ATOM 2343 O O . ASP A 1 288 ? -3.679 -12.189 -28.627 1.00 26.11 288 ASP A O 1
ATOM 2347 N N . GLN A 1 289 ? -2.325 -12.127 -30.430 1.00 29.34 289 GLN A N 1
ATOM 2348 C CA . GLN A 1 289 ? -2.041 -10.694 -30.409 1.00 29.34 289 GLN A CA 1
ATOM 2349 C C . GLN A 1 289 ? -3.109 -9.969 -31.229 1.00 29.34 289 GLN A C 1
ATOM 2351 O O . GLN A 1 289 ? -2.931 -9.793 -32.430 1.00 29.34 289 GLN A O 1
ATOM 2356 N N . ASP A 1 290 ? -4.208 -9.537 -30.611 1.00 27.59 290 ASP A N 1
ATOM 2357 C CA . ASP A 1 290 ? -5.068 -8.546 -31.262 1.00 27.59 290 ASP A CA 1
ATOM 2358 C C . ASP A 1 290 ? -5.709 -7.585 -30.249 1.00 27.59 290 ASP A C 1
ATOM 2360 O O . ASP A 1 290 ? -6.556 -7.940 -29.425 1.00 27.59 290 ASP A O 1
ATOM 2364 N N . ASP A 1 291 ? -5.240 -6.340 -30.305 1.00 36.91 291 ASP A N 1
ATOM 2365 C CA . ASP A 1 291 ? -5.242 -5.356 -29.217 1.00 36.91 291 ASP A CA 1
ATOM 2366 C C . ASP A 1 291 ? -6.369 -4.307 -29.359 1.00 36.91 291 ASP A C 1
ATOM 2368 O O . ASP A 1 291 ? -6.207 -3.134 -29.036 1.00 36.91 291 ASP A O 1
ATOM 2372 N N . THR A 1 292 ? -7.539 -4.693 -29.891 1.00 26.92 292 THR A N 1
ATOM 2373 C CA . THR A 1 292 ? -8.610 -3.723 -30.239 1.00 26.92 292 THR A CA 1
ATOM 2374 C C . THR A 1 292 ? -10.035 -4.086 -29.790 1.00 26.92 292 THR A C 1
ATOM 2376 O O . THR A 1 292 ? -10.996 -3.442 -30.206 1.00 26.92 292 THR A O 1
ATOM 2379 N N . LEU A 1 293 ? -10.227 -5.070 -28.898 1.00 28.64 293 LEU A N 1
ATOM 2380 C CA . LEU A 1 293 ? -11.574 -5.578 -28.552 1.00 28.64 293 LEU A CA 1
ATOM 2381 C C . LEU A 1 293 ? -12.050 -5.361 -27.099 1.00 28.64 293 LEU A C 1
ATOM 2383 O O . LEU A 1 293 ? -13.155 -5.798 -26.755 1.00 28.64 293 LEU A O 1
ATOM 2387 N N . TRP A 1 294 ? -11.283 -4.667 -26.252 1.00 37.47 294 TRP A N 1
ATOM 2388 C CA . TRP A 1 294 ? -11.504 -4.662 -24.793 1.00 37.47 294 TRP A CA 1
ATOM 2389 C C . TRP A 1 294 ? -12.429 -3.571 -24.226 1.00 37.47 294 TRP A C 1
ATOM 2391 O O . TRP A 1 294 ? -12.707 -3.587 -23.026 1.00 37.47 294 TRP A O 1
ATOM 2401 N N . ASP A 1 295 ? -13.069 -2.754 -25.068 1.00 27.06 295 ASP A N 1
ATOM 2402 C CA . ASP A 1 295 ? -14.200 -1.873 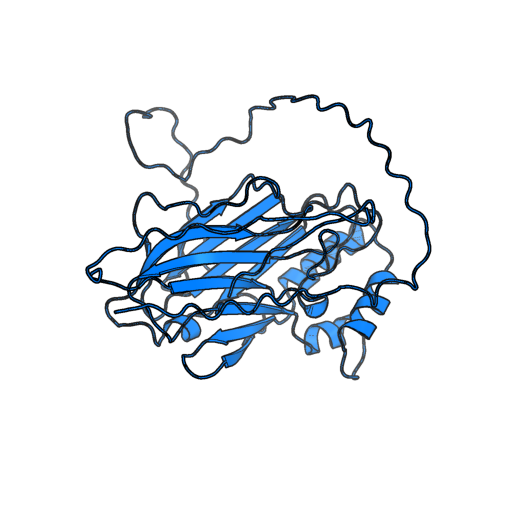-24.690 1.00 27.06 295 ASP A CA 1
ATOM 2403 C C . ASP A 1 295 ? -15.482 -2.642 -24.264 1.00 27.06 295 ASP A C 1
ATOM 2405 O O . ASP A 1 295 ? -16.583 -2.095 -24.186 1.00 27.06 295 ASP A O 1
ATOM 2409 N N . ARG A 1 296 ? -15.376 -3.946 -23.965 1.00 28.59 296 ARG A N 1
ATOM 2410 C CA . ARG A 1 296 ? -16.487 -4.833 -23.585 1.00 28.59 296 ARG A CA 1
ATOM 2411 C C . ARG A 1 296 ? -16.365 -5.455 -22.192 1.00 28.59 296 ARG A C 1
ATOM 2413 O O . ARG A 1 296 ? -16.925 -6.527 -21.959 1.00 28.59 296 ARG A O 1
ATOM 2420 N N . TYR A 1 297 ? -15.761 -4.765 -21.223 1.00 32.50 297 TYR A N 1
ATOM 2421 C CA . TYR A 1 297 ? -16.058 -5.048 -19.812 1.00 32.50 297 TYR A CA 1
ATOM 2422 C C . TYR A 1 297 ? -17.530 -4.702 -19.528 1.00 32.50 297 TYR A C 1
ATOM 2424 O O . TYR A 1 297 ? -17.886 -3.573 -19.197 1.00 32.50 297 TYR A O 1
ATOM 2432 N N . LYS A 1 298 ? -18.430 -5.681 -19.679 1.00 28.72 298 LYS A N 1
ATOM 2433 C CA . LYS A 1 298 ? -19.817 -5.548 -19.220 1.00 28.72 298 LYS A CA 1
ATOM 2434 C C . LYS A 1 298 ? -19.831 -5.609 -17.695 1.00 28.72 298 LYS A C 1
ATOM 2436 O O . LYS A 1 298 ? -19.879 -6.686 -17.109 1.00 28.72 298 LYS A O 1
ATOM 2441 N N . TYR A 1 299 ? -19.837 -4.449 -17.047 1.00 30.67 299 TYR A N 1
ATOM 2442 C CA . TYR A 1 299 ? -20.258 -4.337 -15.654 1.00 30.67 299 TYR A CA 1
ATOM 2443 C C . TYR A 1 299 ? -21.727 -4.768 -15.554 1.00 30.67 299 TYR A C 1
ATOM 2445 O O . TYR A 1 299 ? -22.621 -4.068 -16.031 1.00 30.67 299 TYR A O 1
ATOM 2453 N N . ILE A 1 300 ? -22.005 -5.924 -14.951 1.00 28.58 300 ILE A N 1
ATOM 2454 C CA . ILE A 1 300 ? -23.381 -6.303 -14.618 1.00 28.58 300 ILE A CA 1
ATOM 2455 C C . ILE A 1 300 ? -23.698 -5.716 -13.240 1.00 28.58 300 ILE A C 1
ATOM 2457 O O . ILE A 1 300 ? -23.300 -6.245 -12.205 1.00 28.58 300 ILE A O 1
ATOM 2461 N N . TYR A 1 301 ? -24.418 -4.595 -13.230 1.00 26.64 301 TYR A N 1
ATOM 2462 C CA . TYR A 1 301 ? -24.956 -3.993 -12.013 1.00 26.64 301 TYR A CA 1
ATOM 2463 C C . TYR A 1 301 ? -26.215 -4.746 -11.576 1.00 26.64 301 TYR A C 1
ATOM 2465 O O . TYR A 1 301 ? -27.303 -4.510 -12.099 1.00 26.64 301 TYR A O 1
ATOM 2473 N N . ILE A 1 302 ? -26.101 -5.626 -10.583 1.00 26.19 302 ILE A N 1
ATOM 2474 C CA . ILE A 1 302 ? -27.279 -6.222 -9.941 1.00 26.19 302 ILE A CA 1
ATOM 2475 C C . ILE A 1 302 ? -27.713 -5.303 -8.787 1.00 26.19 302 ILE A C 1
ATOM 2477 O O . ILE A 1 302 ? -27.203 -5.386 -7.668 1.00 26.19 302 ILE A O 1
ATOM 2481 N N . ARG A 1 303 ? -28.660 -4.388 -9.053 1.00 22.89 303 ARG A N 1
ATOM 2482 C CA . ARG A 1 303 ? -29.369 -3.623 -8.008 1.00 22.89 303 ARG A CA 1
ATOM 2483 C C . ARG A 1 303 ? -30.420 -4.522 -7.349 1.00 22.89 303 ARG A C 1
ATOM 2485 O O . ARG A 1 303 ? -31.558 -4.591 -7.797 1.00 22.89 303 ARG A O 1
ATOM 2492 N N . GLY A 1 304 ? -30.046 -5.192 -6.264 1.00 25.06 304 GLY A N 1
ATOM 2493 C CA . GLY A 1 304 ? -31.010 -5.777 -5.333 1.00 25.06 304 GLY A CA 1
ATOM 2494 C C . GLY A 1 304 ? -31.469 -4.730 -4.317 1.00 25.06 304 GLY A C 1
ATOM 2495 O O . GLY A 1 304 ? -30.696 -4.358 -3.437 1.00 25.06 304 GLY A O 1
ATOM 2496 N N . LEU A 1 305 ? -32.710 -4.246 -4.427 1.00 24.58 305 LEU A N 1
ATOM 2497 C CA . LEU A 1 305 ? -33.387 -3.532 -3.339 1.00 24.58 305 LEU A CA 1
ATOM 2498 C C . LEU A 1 305 ? -33.754 -4.558 -2.260 1.00 24.58 305 LEU A C 1
ATOM 2500 O O . LEU A 1 305 ? -34.712 -5.313 -2.420 1.00 24.58 305 LEU A O 1
ATOM 2504 N N . MET A 1 306 ? -32.999 -4.597 -1.163 1.00 26.44 306 MET A N 1
ATOM 2505 C CA . MET A 1 306 ? -33.406 -5.338 0.031 1.00 26.44 306 MET A CA 1
ATOM 2506 C C . MET A 1 306 ? -34.511 -4.539 0.732 1.00 26.44 306 MET A C 1
ATOM 2508 O O . MET A 1 306 ? -34.240 -3.569 1.434 1.00 26.44 306 MET A O 1
ATOM 2512 N N . LYS A 1 307 ? -35.774 -4.923 0.516 1.00 23.89 307 LYS A N 1
ATOM 2513 C CA . LYS A 1 307 ? -36.868 -4.535 1.414 1.00 23.89 307 LYS A CA 1
ATOM 2514 C C . LYS A 1 307 ? -36.814 -5.454 2.629 1.00 23.89 307 LYS A C 1
ATOM 2516 O O . LYS A 1 307 ? -37.182 -6.621 2.533 1.00 23.89 307 LYS A O 1
ATOM 2521 N N . VAL A 1 308 ? -36.366 -4.919 3.758 1.00 28.16 308 VAL A N 1
ATOM 2522 C CA . VAL A 1 308 ? -36.582 -5.543 5.065 1.00 28.16 308 VAL A CA 1
ATOM 2523 C C . VAL A 1 308 ? -38.063 -5.343 5.395 1.00 28.16 308 VAL A C 1
ATOM 2525 O O . VAL A 1 308 ? -38.518 -4.206 5.513 1.00 28.16 308 VAL A O 1
ATOM 2528 N N . LYS A 1 309 ? -38.847 -6.425 5.443 1.00 27.25 309 LYS A N 1
ATOM 2529 C CA . LYS A 1 309 ? -40.168 -6.383 6.083 1.00 27.25 309 LYS A CA 1
ATOM 2530 C C . LYS A 1 309 ? -39.926 -6.381 7.593 1.00 27.25 309 LYS A C 1
ATOM 2532 O O . LYS A 1 309 ? -39.252 -7.290 8.075 1.00 27.25 309 LYS A O 1
ATOM 2537 N N . GLY A 1 310 ? -40.411 -5.337 8.265 1.00 34.41 310 GLY A N 1
ATOM 2538 C CA . GLY A 1 310 ? -40.561 -5.306 9.721 1.00 34.41 310 GLY A CA 1
ATOM 2539 C C . GLY A 1 310 ? -41.698 -6.193 10.201 1.00 34.41 310 GLY A C 1
ATOM 2540 O O . GLY A 1 310 ? -42.465 -6.690 9.338 1.00 34.41 310 GLY A O 1
#

Foldseek 3Di:
DDDDDDDDVVPDPPDDDDDDDDDDDDPDDDPADKAKFKEEADQAQQADKAFAQDQKFKFKDKFFLVLQQQAPQQFKWWFWKWWDKAQFWQWKWKFKADPQATDGTPDTGNGDHNVDTDIGTDPGTDTDHRSIMMMMMTMGGNSVPPFIAGGHDDSSHIDGMMMTMMDRDDLQWRYKHKGFDQVLVCVVVVHPDGDDRVNSVVVRRPDDDDPVVSVVVSVSSQQTKMWIWTGGRPDIDIDIHRGDDRGHYDDLDPDDPPDPPDDDPPRDDDPDDPPPPDDDPPDDDDDDDDDPDPVPPPDDDDDDDDDDDD

Solvent-accessible surface area (backbone atoms only — not comparable to full-atom values): 18835 Å² total; per-residue (Å²): 135,84,87,83,88,81,88,62,92,81,67,72,75,92,77,82,85,86,83,86,84,88,86,87,83,76,99,67,86,68,98,60,54,74,39,55,34,36,39,21,39,46,58,32,47,62,42,29,73,44,57,41,58,26,78,71,43,75,48,80,24,68,36,56,31,78,51,27,53,68,43,53,92,88,34,36,30,37,43,29,40,30,62,47,45,30,77,43,39,37,26,39,35,33,35,38,27,49,93,63,29,40,76,47,66,81,45,74,36,72,84,37,49,64,90,69,72,60,75,41,72,47,97,62,69,47,80,48,44,50,50,33,26,35,44,27,40,34,32,29,41,26,68,91,34,90,55,69,34,35,17,32,90,52,74,81,24,30,42,38,38,39,37,28,36,29,32,53,63,51,69,27,46,45,39,33,33,21,28,52,22,70,66,45,53,23,58,77,70,72,45,90,64,90,79,51,60,68,61,48,48,57,53,59,70,70,56,83,84,46,77,66,52,49,53,53,48,48,51,48,60,64,53,39,25,30,31,34,41,28,31,56,52,93,49,78,46,77,49,76,38,72,45,75,81,88,55,48,68,67,80,80,75,79,82,70,87,86,70,91,74,85,83,87,68,91,81,73,77,84,93,78,77,88,74,83,74,87,70,88,82,80,78,83,80,85,81,82,93,72,96,81,74,75,95,65,79,76,79,81,82,75,85,78,84,82,78,80,79,130

Secondary structure (DSSP, 8-state):
--------TT--SS------------SS--SS--EEEEEEE-SSTTT-EEPTT-S-EEEEEEE-HHHHTTS-TT-EEEEEEEEE--TTEEEEEEEEEETTEEEEEEEEESS--TT----EEEEEEEEE-TT-EEEEEEEE--TT-SS-EEBSSSTTSB--EEEEEEES--TT-SEEEEEE-HHHHHHHHT--S---HHHHHHHHHTPPP-HHHHHHHHHHHHHS-EEEEEE-SSSEEEEEESSPPP-BPPP-----TT--SSS--TT---S--------------PPP---S--TT--------------

Mean predicted aligned error: 10.7 Å